Protein AF-0000000080409974 (afdb_homodimer)

Solvent-accessible surface area (backbone atoms only — not comparable to full-atom values): 12154 Å² total; per-residue (Å²): 126,76,60,57,88,32,50,71,48,74,50,75,46,78,27,48,33,36,41,37,29,36,50,58,98,86,46,76,49,39,36,37,38,38,55,46,79,86,55,79,74,23,32,42,34,31,26,65,83,66,20,20,25,45,77,39,49,74,72,61,48,75,48,26,69,58,41,17,82,44,32,64,47,56,68,90,44,17,60,61,49,32,58,53,46,48,64,63,57,59,54,69,69,58,69,71,66,76,57,88,79,80,82,78,76,79,122,131,74,62,53,88,31,52,72,49,76,50,73,46,78,27,49,34,37,40,36,30,35,51,57,97,87,44,76,49,39,36,37,38,39,54,46,79,84,54,79,75,25,31,42,37,31,26,65,83,66,19,20,27,43,77,39,48,74,72,60,48,77,48,27,69,58,43,18,81,43,33,64,47,57,67,89,46,16,60,63,49,31,57,53,46,49,64,63,57,60,52,69,68,58,68,70,64,75,58,88,79,81,84,77,72,82,120

Foldseek 3Di:
DPCVVVDDDDDDDDWDKDWDWDDDPVDIWIKIWTLDPPPPLWIWIATPVVRAIDGDALVVLVPQQVCCVRHVDDSVCSPVVSVVVNVVSVVSVPVVPPDPDDPPPPD/DPCVVVDDDDDDDDWDKDWDWDDDPVDIWIKIWTLDPPPPLWIWIATPVVRAIDGDALVVLVPQQVCCVRHVDDSVCSPVVSVVVNVVSVVSVPVVPPPVDDPPPPD

pLDDT: mean 86.68, std 20.63, range [25.47, 98.94]

Radius of gyration: 19.69 Å; Cα contacts (8 Å, |Δi|>4): 344; chains: 2; bounding box: 63×51×44 Å

Sequence (214 aa):
MAFDEELLYTVSETSRVRFTGIETETSRYDFGFVYTHQFMGKVLVVCMQTGQSALLDIHALEEPRQLYPMLGIALRDTDHVAEFLRLCLDESGQEQEQSPNSTLEKMMAFDEELLYTVSETSRVRFTGIETETSRYDFGFVYTHQFMGKVLVVCMQTGQSALLDIHALEEPRQLYPMLGIALRDTDHVAEFLRLCLDESGQEQEQSPNSTLEKM

Organism: NCBI:txid1345023

InterPro domains:
  IPR021415 SAV0927-like [PF11256] (8-86)

Secondary structure (DSSP, 8-state):
-TTGGGEEEEEEEEEEEEEEEEE-SS-EEEEEEEE-STTTT-EEEEETTT-BEEEE-GGGGGSGGGHHHHH---GGGHHHHHHHHHHHHHGGGGGG-----------/--SGGGEEEEEEEEEEEEEEEEE-SS-EEEEEEEE-STTTT-EEEEETTT-BEEEE-GGGGGSGGGHHHHH---GGGHHHHHHHHHHHHHGGGGGGS----------

Structure (mmCIF, N/CA/C/O backbone):
data_AF-0000000080409974-model_v1
#
loop_
_entity.id
_entity.type
_entity.pdbx_description
1 polymer 'DUF3055 domain-containing protein'
#
loop_
_atom_site.group_PDB
_atom_site.id
_atom_site.type_symbol
_atom_site.label_atom_id
_atom_site.label_alt_id
_atom_site.label_comp_id
_atom_site.label_asym_id
_atom_site.label_entity_id
_atom_site.label_seq_id
_atom_site.pdbx_PDB_ins_code
_atom_site.Cartn_x
_atom_site.Cartn_y
_atom_site.Cartn_z
_atom_site.occupancy
_atom_site.B_iso_or_equiv
_atom_site.auth_seq_id
_atom_site.auth_comp_id
_atom_site.auth_asym_id
_atom_site.auth_atom_id
_atom_site.pdbx_PDB_model_num
ATOM 1 N N . MET A 1 1 ? -6.023 25.781 9.094 1 43.94 1 MET A N 1
ATOM 2 C CA . MET A 1 1 ? -6.973 25.125 8.203 1 43.94 1 MET A CA 1
ATOM 3 C C . MET A 1 1 ? -6.281 24.625 6.941 1 43.94 1 MET A C 1
ATOM 5 O O . MET A 1 1 ? -6.25 25.312 5.922 1 43.94 1 MET A O 1
ATOM 9 N N . ALA A 1 2 ? -5.039 24.359 7.395 1 54.75 2 ALA A N 1
ATOM 10 C CA . ALA A 1 2 ? -3.668 24.688 7.008 1 54.75 2 ALA A CA 1
ATOM 11 C C . ALA A 1 2 ? -3.254 23.906 5.758 1 54.75 2 ALA A C 1
ATOM 13 O O . ALA A 1 2 ? -2.477 24.406 4.941 1 54.75 2 ALA A O 1
ATOM 14 N N . PHE A 1 3 ? -3.814 22.766 5.68 1 66 3 PHE A N 1
ATOM 15 C CA . PHE A 1 3 ? -3.277 22.031 4.535 1 66 3 PHE A CA 1
ATOM 16 C C . PHE A 1 3 ? -4.195 22.172 3.324 1 66 3 PHE A C 1
ATOM 18 O O . PHE A 1 3 ? -3.932 21.594 2.27 1 66 3 PHE A O 1
ATOM 25 N N . ASP A 1 4 ? -5.18 23.109 3.355 1 65.69 4 ASP A N 1
ATOM 26 C CA . ASP A 1 4 ? -6.195 23.156 2.311 1 65.69 4 ASP A CA 1
ATOM 27 C C . ASP A 1 4 ? -5.59 23.578 0.975 1 65.69 4 ASP A C 1
ATOM 29 O O . ASP A 1 4 ? -5.914 23.016 -0.068 1 65.69 4 ASP A O 1
ATOM 33 N N . GLU A 1 5 ? -4.637 24.453 1.112 1 74.94 5 GLU A N 1
ATOM 34 C CA . GLU A 1 5 ? -4.164 25.016 -0.15 1 74.94 5 GLU A CA 1
ATOM 35 C C . GLU A 1 5 ? -3.289 24.016 -0.903 1 74.94 5 GLU A C 1
ATOM 37 O O . GLU A 1 5 ? -3.115 24.141 -2.119 1 74.94 5 GLU A O 1
ATOM 42 N N . GLU A 1 6 ? -3.037 22.953 -0.236 1 88.06 6 GLU A N 1
ATOM 43 C CA . GLU A 1 6 ? -2.092 22.031 -0.866 1 88.06 6 GLU A CA 1
ATOM 44 C C . GLU A 1 6 ? -2.752 20.688 -1.186 1 88.06 6 GLU A C 1
ATOM 46 O O . GLU A 1 6 ? -2.129 19.812 -1.792 1 88.06 6 GLU A O 1
ATOM 51 N N . LEU A 1 7 ? -4.016 20.703 -0.889 1 93.38 7 LEU A N 1
ATOM 52 C CA . LEU A 1 7 ? -4.785 19.5 -1.199 1 93.38 7 LEU A CA 1
ATOM 53 C C . LEU A 1 7 ? -5.328 19.562 -2.625 1 93.38 7 LEU A C 1
ATOM 55 O O . LEU A 1 7 ? -6.02 20.516 -2.994 1 93.38 7 LEU A O 1
ATOM 59 N N . LEU A 1 8 ? -4.98 18.594 -3.398 1 96.12 8 LEU A N 1
ATOM 60 C CA . LEU A 1 8 ? -5.453 18.547 -4.777 1 96.12 8 LEU A CA 1
ATOM 61 C C . LEU A 1 8 ? -6.809 17.844 -4.859 1 96.12 8 LEU A C 1
ATOM 63 O O . LEU A 1 8 ? -7.719 18.328 -5.535 1 96.12 8 LEU A O 1
ATOM 67 N N . TYR A 1 9 ? -6.934 16.766 -4.281 1 96.56 9 TYR A N 1
ATOM 68 C CA . TYR A 1 9 ? -8.172 16 -4.215 1 96.56 9 TYR A CA 1
ATOM 69 C C . TYR A 1 9 ? -8.164 15.055 -3.014 1 96.56 9 TYR A C 1
ATOM 71 O O . TYR A 1 9 ? -7.105 14.766 -2.449 1 96.56 9 TYR A O 1
ATOM 79 N N . THR A 1 10 ? -9.328 14.68 -2.615 1 96.31 10 THR A N 1
ATOM 80 C CA . THR A 1 10 ? -9.508 13.602 -1.641 1 96.31 10 THR A CA 1
ATOM 81 C C . THR A 1 10 ? -10.75 12.789 -1.955 1 96.31 10 THR A C 1
ATOM 83 O O . THR A 1 10 ? -11.812 13.344 -2.238 1 96.31 10 THR A O 1
ATOM 86 N N . VAL A 1 11 ? -10.617 11.5 -2.049 1 96.69 11 VAL A N 1
ATOM 87 C CA . VAL A 1 11 ? -11.734 10.578 -2.223 1 96.69 11 VAL A CA 1
ATOM 88 C C . VAL A 1 11 ? -11.719 9.531 -1.113 1 96.69 11 VAL A C 1
ATOM 90 O O . VAL A 1 11 ? -10.672 8.945 -0.814 1 96.69 11 VAL A O 1
ATOM 93 N N . SER A 1 12 ? -12.773 9.375 -0.441 1 96.25 12 SER A N 1
ATOM 94 C CA . SER A 1 12 ? -12.938 8.375 0.609 1 96.25 12 SER A CA 1
ATOM 95 C C . SER A 1 12 ? -14.047 7.391 0.263 1 96.25 12 SER A C 1
ATOM 97 O O . SER A 1 12 ? -15.094 7.781 -0.268 1 96.25 12 SER A O 1
ATOM 99 N N . GLU A 1 13 ? -13.828 6.195 0.561 1 96.69 13 GLU A N 1
ATOM 100 C CA . GLU A 1 13 ? -14.805 5.137 0.314 1 96.69 13 GLU A CA 1
ATOM 101 C C . GLU A 1 13 ? -14.648 3.998 1.318 1 96.69 13 GLU A C 1
ATOM 103 O O . GLU A 1 13 ? -13.664 3.947 2.059 1 96.69 13 GLU A O 1
ATOM 108 N N . THR A 1 14 ? -15.719 3.227 1.427 1 96.56 14 THR A N 1
ATOM 109 C CA . THR A 1 14 ? -15.609 1.931 2.088 1 96.56 14 THR A CA 1
ATOM 110 C C . THR A 1 14 ? -15.359 0.823 1.068 1 96.56 14 THR A C 1
ATOM 112 O O . THR A 1 14 ? -16.078 0.721 0.067 1 96.56 14 THR A O 1
ATOM 115 N N . SER A 1 15 ? -14.281 0.149 1.233 1 96.06 15 SER A N 1
ATOM 116 C CA . SER A 1 15 ? -13.883 -0.865 0.264 1 96.06 15 SER A CA 1
ATOM 117 C C . SER A 1 15 ? -13.555 -2.186 0.951 1 96.06 15 SER A C 1
ATOM 119 O O . SER A 1 15 ? -13.234 -2.211 2.143 1 96.06 15 SER A O 1
ATOM 121 N N . ARG A 1 16 ? -13.734 -3.221 0.19 1 96.19 16 ARG A N 1
ATOM 122 C CA . ARG A 1 16 ? -13.227 -4.504 0.667 1 96.19 16 ARG A CA 1
ATOM 123 C C . ARG A 1 16 ? -11.703 -4.512 0.719 1 96.19 16 ARG A C 1
ATOM 125 O O . ARG A 1 16 ? -11.047 -4.078 -0.226 1 96.19 16 ARG A O 1
ATOM 132 N N . VAL A 1 17 ? -11.164 -4.941 1.815 1 97.88 17 VAL A N 1
ATOM 133 C CA . VAL A 1 17 ? -9.727 -5.121 2.021 1 97.88 17 VAL A CA 1
ATOM 134 C C . VAL A 1 17 ? -9.453 -6.543 2.512 1 97.88 17 VAL A C 1
ATOM 136 O O . VAL A 1 17 ? -10.219 -7.094 3.305 1 97.88 17 VAL A O 1
ATOM 139 N N . ARG A 1 18 ? -8.414 -7.098 1.975 1 97.56 18 ARG A N 1
ATOM 140 C CA . ARG A 1 18 ? -8.023 -8.453 2.359 1 97.56 18 ARG A CA 1
ATOM 141 C C . ARG A 1 18 ? -6.535 -8.516 2.707 1 97.56 18 ARG A C 1
ATOM 143 O O . ARG A 1 18 ? -5.707 -7.922 2.014 1 97.56 18 ARG A O 1
ATOM 150 N N . PHE A 1 19 ? -6.188 -9.156 3.818 1 98.44 19 PHE A N 1
ATOM 151 C CA . PHE A 1 19 ? -4.812 -9.492 4.172 1 98.44 19 PHE A CA 1
ATOM 152 C C . PHE A 1 19 ? -4.609 -11 4.203 1 98.44 19 PHE A C 1
ATOM 154 O O . PHE A 1 19 ? -5.414 -11.727 4.781 1 98.44 19 PHE A O 1
ATOM 161 N N . THR A 1 20 ? -3.59 -11.445 3.498 1 97.75 20 THR A N 1
ATOM 162 C CA . THR A 1 20 ? -3.34 -12.875 3.363 1 97.75 20 THR A CA 1
ATOM 163 C C . THR A 1 20 ? -1.854 -13.188 3.525 1 97.75 20 THR A C 1
ATOM 165 O O . THR A 1 20 ? -1.006 -12.477 2.98 1 97.75 20 THR A O 1
ATOM 168 N N . GLY A 1 21 ? -1.604 -14.164 4.277 1 97.81 21 GLY A N 1
ATOM 169 C CA . GLY A 1 21 ? -0.26 -14.703 4.398 1 97.81 21 GLY A CA 1
ATOM 170 C C . GLY A 1 21 ? -0.075 -16.016 3.656 1 97.81 21 GLY A C 1
ATOM 171 O O . GLY A 1 21 ? -0.917 -16.906 3.75 1 97.81 21 GLY A O 1
ATOM 172 N N . ILE A 1 22 ? 1.042 -16.094 2.922 1 97.62 22 ILE A N 1
ATOM 173 C CA . ILE A 1 22 ? 1.347 -17.344 2.227 1 97.62 22 ILE A CA 1
ATOM 174 C C . ILE A 1 22 ? 2.779 -17.766 2.539 1 97.62 22 ILE A C 1
ATOM 176 O O . ILE A 1 22 ? 3.615 -16.938 2.904 1 97.62 22 ILE A O 1
ATOM 180 N N . GLU A 1 23 ? 2.92 -19.078 2.367 1 96 23 GLU A N 1
ATOM 181 C CA . GLU A 1 23 ? 4.262 -19.625 2.512 1 96 23 GLU A CA 1
ATOM 182 C C . GLU A 1 23 ? 4.75 -20.234 1.202 1 96 23 GLU A C 1
ATOM 184 O O . GLU A 1 23 ? 3.984 -20.891 0.494 1 96 23 GLU A O 1
ATOM 189 N N . THR A 1 24 ? 5.949 -19.922 0.858 1 92.12 24 THR A N 1
ATOM 190 C CA . THR A 1 24 ? 6.645 -20.625 -0.213 1 92.12 24 THR A CA 1
ATOM 191 C C . THR A 1 24 ? 7.688 -21.578 0.358 1 92.12 24 THR A C 1
ATOM 193 O O . THR A 1 24 ? 7.777 -21.75 1.574 1 92.12 24 THR A O 1
ATOM 196 N N . GLU A 1 25 ? 8.398 -22.188 -0.5 1 90.44 25 GLU A N 1
ATOM 197 C CA . GLU A 1 25 ? 9.43 -23.109 -0.029 1 90.44 25 GLU A CA 1
ATOM 198 C C . GLU A 1 25 ? 10.469 -22.391 0.823 1 90.44 25 GLU A C 1
ATOM 200 O O . GLU A 1 25 ? 10.977 -22.938 1.796 1 90.44 25 GLU A O 1
ATOM 205 N N . THR A 1 26 ? 10.648 -21.125 0.542 1 90.5 26 THR A N 1
ATOM 206 C CA . THR A 1 26 ? 11.797 -20.484 1.161 1 90.5 26 THR A CA 1
ATOM 207 C C . THR A 1 26 ? 11.375 -19.219 1.899 1 90.5 26 THR A C 1
ATOM 209 O O . THR A 1 26 ? 12.18 -18.609 2.604 1 90.5 26 THR A O 1
ATOM 212 N N . SER A 1 27 ? 10.086 -18.828 1.691 1 94.62 27 SER A N 1
ATOM 213 C CA . SER A 1 27 ? 9.742 -17.516 2.215 1 94.62 27 SER A CA 1
ATOM 214 C C . SER A 1 27 ? 8.289 -17.453 2.658 1 94.62 27 SER A C 1
ATOM 216 O O . SER A 1 27 ? 7.484 -18.312 2.277 1 94.62 27 SER A O 1
ATOM 218 N N . ARG A 1 28 ? 8.109 -16.562 3.555 1 96.81 28 ARG A N 1
ATOM 219 C CA . ARG A 1 28 ? 6.758 -16.141 3.904 1 96.81 28 ARG A CA 1
ATOM 220 C C . ARG A 1 28 ? 6.461 -14.758 3.336 1 96.81 28 ARG A C 1
ATOM 222 O O . ARG A 1 28 ? 7.301 -13.859 3.406 1 96.81 28 ARG A O 1
ATOM 229 N N . TYR A 1 29 ? 5.277 -14.609 2.729 1 97.88 29 TYR A N 1
ATOM 230 C CA . TYR A 1 29 ? 4.832 -13.297 2.256 1 97.88 29 TYR A CA 1
ATOM 231 C C . TYR A 1 29 ? 3.473 -12.945 2.848 1 97.88 29 TYR A C 1
ATOM 233 O O . TYR A 1 29 ? 2.582 -13.789 2.934 1 97.88 29 TYR A O 1
ATOM 241 N N . ASP A 1 30 ? 3.354 -11.75 3.334 1 98.5 30 ASP A N 1
ATOM 242 C CA . ASP A 1 30 ? 2.076 -11.156 3.715 1 98.5 30 ASP A CA 1
ATOM 243 C C . ASP A 1 30 ? 1.644 -10.094 2.707 1 98.5 30 ASP A C 1
ATOM 245 O O . ASP A 1 30 ? 2.391 -9.148 2.43 1 98.5 30 ASP A O 1
ATOM 249 N N . PHE A 1 31 ? 0.439 -10.273 2.176 1 98.69 31 PHE A N 1
ATOM 250 C CA . PHE A 1 31 ? -0.054 -9.336 1.173 1 98.69 31 PHE A CA 1
ATOM 251 C C . PHE A 1 31 ? -1.313 -8.633 1.661 1 98.69 31 PHE A C 1
ATOM 253 O O . PHE A 1 31 ? -2.137 -9.227 2.357 1 98.69 31 PHE A O 1
ATOM 260 N N . GLY A 1 32 ? -1.412 -7.391 1.338 1 98.75 32 GLY A N 1
ATOM 261 C CA . GLY A 1 32 ? -2.66 -6.648 1.414 1 98.75 32 GLY A CA 1
ATOM 262 C C . GLY A 1 32 ? -3.287 -6.395 0.057 1 98.75 32 GLY A C 1
ATOM 263 O O . GLY A 1 32 ? -2.584 -6.113 -0.915 1 98.75 32 GLY A O 1
ATOM 264 N N . PHE A 1 33 ? -4.602 -6.5 -0.009 1 98.56 33 PHE A N 1
ATOM 265 C CA . PHE A 1 33 ? -5.391 -6.223 -1.204 1 98.56 33 PHE A CA 1
ATOM 266 C C . PHE A 1 33 ? -6.449 -5.168 -0.92 1 98.56 33 PHE A C 1
ATOM 268 O O . PHE A 1 33 ? -7.242 -5.309 0.016 1 98.56 33 PHE A O 1
ATOM 275 N N . VAL A 1 34 ? -6.457 -4.148 -1.657 1 98.38 34 VAL A N 1
ATOM 276 C CA . VAL A 1 34 ? -7.484 -3.115 -1.588 1 98.38 34 VAL A CA 1
ATOM 277 C C . VAL A 1 34 ? -8.305 -3.117 -2.875 1 98.38 34 VAL A C 1
ATOM 279 O O . VAL A 1 34 ? -7.797 -2.779 -3.945 1 98.38 34 VAL A O 1
ATOM 282 N N . TYR A 1 35 ? -9.57 -3.492 -2.736 1 97.38 35 TYR A N 1
ATOM 283 C CA . TYR A 1 35 ? -10.461 -3.592 -3.887 1 97.38 35 TYR A CA 1
ATOM 284 C C . TYR A 1 35 ? -11.266 -2.309 -4.066 1 97.38 35 TYR A C 1
ATOM 286 O O . TYR A 1 35 ? -12.438 -2.24 -3.684 1 97.38 35 TYR A O 1
ATOM 294 N N . THR A 1 36 ? -10.656 -1.33 -4.59 1 94.38 36 THR A N 1
ATOM 295 C CA . THR A 1 36 ? -11.25 -0.015 -4.785 1 94.38 36 THR A CA 1
ATOM 296 C C . THR A 1 36 ? -11.688 0.167 -6.238 1 94.38 36 THR A C 1
ATOM 298 O O . THR A 1 36 ? -11.188 -0.518 -7.133 1 94.38 36 THR A O 1
ATOM 301 N N . HIS A 1 37 ? -12.594 1.141 -6.426 1 88.94 37 HIS A N 1
ATOM 302 C CA . HIS A 1 37 ? -13.07 1.457 -7.766 1 88.94 37 HIS A CA 1
ATOM 303 C C . HIS A 1 37 ? -12.297 2.627 -8.367 1 88.94 37 HIS A C 1
ATOM 305 O O . HIS A 1 37 ? -12.555 3.027 -9.508 1 88.94 37 HIS A O 1
ATOM 311 N N . GLN A 1 38 ? -11.344 3.061 -7.688 1 95.19 38 GLN A N 1
ATOM 312 C CA . GLN A 1 38 ? -10.625 4.262 -8.094 1 95.19 38 GLN A CA 1
ATOM 313 C C . GLN A 1 38 ? -9.633 3.959 -9.211 1 95.19 38 GLN A C 1
ATOM 315 O O . GLN A 1 38 ? -9.164 4.871 -9.898 1 95.19 38 GLN A O 1
ATOM 320 N N . PHE A 1 39 ? -9.32 2.746 -9.391 1 96.12 39 PHE A N 1
ATOM 321 C CA . PHE A 1 39 ? -8.195 2.449 -10.281 1 96.12 39 PHE A CA 1
ATOM 322 C C . PHE A 1 39 ? -8.648 1.565 -11.438 1 96.12 39 PHE A C 1
ATOM 324 O O . PHE A 1 39 ? -7.891 0.712 -11.906 1 96.12 39 PHE A O 1
ATOM 331 N N . MET A 1 40 ? -9.875 1.727 -11.797 1 93.5 40 MET A N 1
ATOM 332 C CA . MET A 1 40 ? -10.422 1.217 -13.055 1 93.5 40 MET A CA 1
ATOM 333 C C . MET A 1 40 ? -10.211 -0.29 -13.164 1 93.5 40 MET A C 1
ATOM 335 O O . MET A 1 40 ? -9.688 -0.777 -14.172 1 93.5 40 MET A O 1
ATOM 339 N N . GLY A 1 41 ? -10.523 -1.013 -12.141 1 92.88 41 GLY A N 1
ATOM 340 C CA . GLY A 1 41 ? -10.531 -2.467 -12.188 1 92.88 41 GLY A CA 1
ATOM 341 C C . GLY A 1 41 ? -9.258 -3.088 -11.656 1 92.88 41 GLY A C 1
ATOM 342 O O . GLY A 1 41 ? -9.156 -4.309 -11.531 1 92.88 41 GLY A O 1
ATOM 343 N N . LYS A 1 42 ? -8.25 -2.26 -11.414 1 97.44 42 LYS A N 1
ATOM 344 C CA . LYS A 1 42 ? -7.027 -2.787 -10.812 1 97.44 42 LYS A CA 1
ATOM 345 C C . LYS A 1 42 ? -7.168 -2.893 -9.297 1 97.44 42 LYS A C 1
ATOM 347 O O . LYS A 1 42 ? -7.934 -2.145 -8.688 1 97.44 42 LYS A O 1
ATOM 352 N N . VAL A 1 43 ? -6.504 -3.814 -8.781 1 98.12 43 VAL A N 1
ATOM 353 C CA . VAL A 1 43 ? -6.441 -4.008 -7.336 1 98.12 43 VAL A CA 1
ATOM 354 C C . VAL A 1 43 ? -5.121 -3.459 -6.797 1 98.12 43 VAL A C 1
ATOM 356 O O . VAL A 1 43 ? -4.059 -3.691 -7.383 1 98.12 43 VAL A O 1
ATOM 359 N N . LEU A 1 44 ? -5.176 -2.645 -5.723 1 98.75 44 LEU A N 1
ATOM 360 C CA . LEU A 1 44 ? -3.953 -2.248 -5.031 1 98.75 44 LEU A CA 1
ATOM 361 C C . LEU A 1 44 ? -3.418 -3.393 -4.176 1 98.75 44 LEU A C 1
ATOM 363 O O . LEU A 1 44 ? -4.062 -3.805 -3.209 1 98.75 44 LEU A O 1
ATOM 367 N N . VAL A 1 45 ? -2.277 -3.891 -4.562 1 98.88 45 VAL A N 1
ATOM 368 C CA . VAL A 1 45 ? -1.638 -5 -3.863 1 98.88 45 VAL A CA 1
ATOM 369 C C . VAL A 1 45 ? -0.389 -4.504 -3.139 1 98.88 45 VAL A C 1
ATOM 371 O O . VAL A 1 45 ? 0.448 -3.816 -3.73 1 98.88 45 VAL A O 1
ATOM 374 N N . VAL A 1 46 ? -0.302 -4.852 -1.901 1 98.94 46 VAL A N 1
ATOM 375 C CA . VAL A 1 46 ? 0.829 -4.457 -1.067 1 98.94 46 VAL A CA 1
ATOM 376 C C . VAL A 1 46 ? 1.537 -5.699 -0.535 1 98.94 46 VAL A C 1
ATOM 378 O O . VAL A 1 46 ? 0.892 -6.621 -0.025 1 98.94 46 VAL A O 1
ATOM 381 N N . CYS A 1 47 ? 2.84 -5.77 -0.743 1 98.88 47 CYS A N 1
ATOM 382 C CA . CYS A 1 47 ? 3.643 -6.73 0.005 1 98.88 47 CYS A CA 1
ATOM 383 C C . CYS A 1 47 ? 4.074 -6.152 1.348 1 98.88 47 CYS A C 1
ATOM 385 O O . CYS A 1 47 ? 4.898 -5.238 1.398 1 98.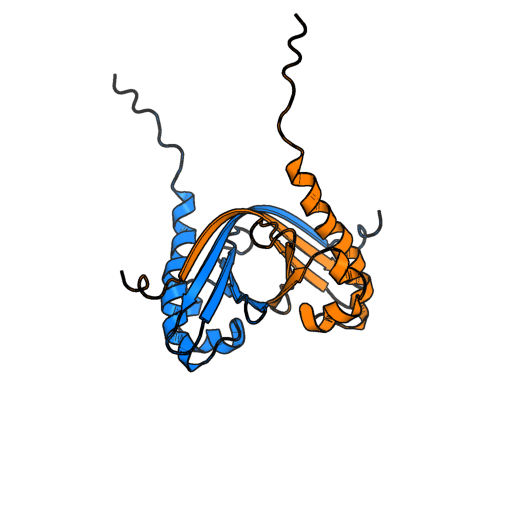88 47 CYS A O 1
ATOM 387 N N . ME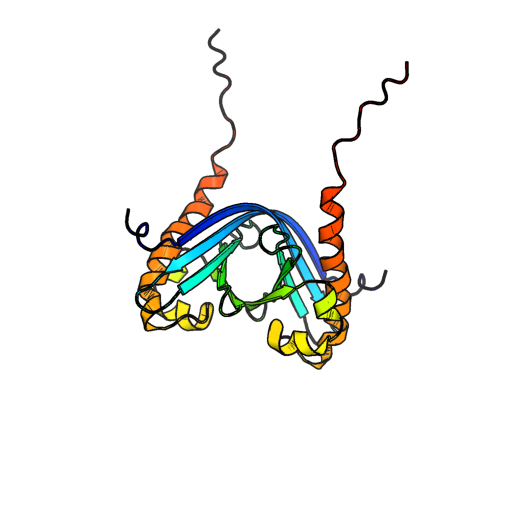T A 1 48 ? 3.65 -6.734 2.42 1 98.62 48 MET A N 1
ATOM 388 C CA . MET A 1 48 ? 3.818 -6.156 3.75 1 98.62 48 MET A CA 1
ATOM 389 C C . MET A 1 48 ? 5.262 -6.285 4.223 1 98.62 48 MET A C 1
ATOM 391 O O . MET A 1 48 ? 5.73 -5.48 5.027 1 98.62 48 MET A O 1
ATOM 395 N N . GLN A 1 49 ? 5.941 -7.273 3.758 1 97.25 49 GLN A N 1
ATOM 396 C CA . GLN A 1 49 ? 7.328 -7.484 4.156 1 97.25 49 GLN A CA 1
ATOM 397 C C . GLN A 1 49 ? 8.234 -6.406 3.572 1 97.25 49 GLN A C 1
ATOM 399 O O . GLN A 1 49 ? 9.172 -5.953 4.23 1 97.25 49 GLN A O 1
ATOM 404 N N . THR A 1 50 ? 7.977 -6.047 2.389 1 97.75 50 THR A N 1
ATOM 405 C CA . THR A 1 50 ? 8.883 -5.141 1.695 1 97.75 50 THR A CA 1
ATOM 406 C C . THR A 1 50 ? 8.344 -3.713 1.714 1 97.75 50 THR A C 1
ATOM 408 O O . THR A 1 50 ? 9.086 -2.758 1.483 1 97.75 50 THR A O 1
ATOM 411 N N . GLY A 1 51 ? 7.047 -3.594 1.84 1 98.44 51 GLY A N 1
ATOM 412 C CA . GLY A 1 51 ? 6.387 -2.303 1.758 1 98.44 51 GLY A CA 1
ATOM 413 C C . GLY A 1 51 ? 6.121 -1.855 0.332 1 98.44 51 GLY A C 1
ATOM 414 O O . GLY A 1 51 ? 5.574 -0.774 0.105 1 98.44 51 GLY A O 1
ATOM 415 N N . GLN A 1 52 ? 6.496 -2.654 -0.625 1 98.81 52 GLN A N 1
ATOM 416 C CA . GLN A 1 52 ? 6.242 -2.295 -2.016 1 98.81 52 GLN A CA 1
ATOM 417 C C . GLN A 1 52 ? 4.801 -2.611 -2.41 1 98.81 52 GLN A C 1
ATOM 419 O O . GLN A 1 52 ? 4.223 -3.592 -1.938 1 98.81 52 GLN A O 1
ATOM 424 N N . SER A 1 53 ? 4.297 -1.784 -3.305 1 98.94 53 SER A N 1
ATOM 425 C CA . SER A 1 53 ? 2.922 -1.955 -3.764 1 98.94 53 SER A CA 1
ATOM 426 C C . SER A 1 53 ? 2.805 -1.705 -5.266 1 98.94 53 SER A C 1
ATOM 428 O O . SER A 1 53 ? 3.697 -1.109 -5.871 1 98.94 53 SER A O 1
ATOM 430 N N . ALA A 1 54 ? 1.735 -2.211 -5.852 1 98.75 54 ALA A N 1
ATOM 431 C CA . ALA A 1 54 ? 1.426 -2.01 -7.266 1 98.75 54 ALA A CA 1
ATOM 432 C C . ALA A 1 54 ? -0.075 -2.117 -7.516 1 98.75 54 ALA A C 1
ATOM 434 O O . ALA A 1 54 ? -0.786 -2.811 -6.785 1 98.75 54 ALA A O 1
ATOM 435 N N . LEU A 1 55 ? -0.548 -1.354 -8.461 1 98.5 55 LEU A N 1
ATOM 436 C CA . LEU A 1 55 ? -1.882 -1.572 -9.016 1 98.5 55 LEU A CA 1
ATOM 437 C C . LEU A 1 55 ? -1.864 -2.693 -10.047 1 98.5 55 LEU A C 1
ATOM 439 O O . LEU A 1 55 ? -1.213 -2.574 -11.094 1 98.5 55 LEU A O 1
ATOM 443 N N . LEU A 1 56 ? -2.561 -3.773 -9.734 1 98.25 56 LEU A N 1
ATOM 444 C CA . LEU A 1 56 ? -2.434 -4.957 -10.578 1 98.25 56 LEU A CA 1
ATOM 445 C C . LEU A 1 56 ? -3.797 -5.406 -11.094 1 98.25 56 LEU A C 1
ATOM 447 O O . LEU A 1 56 ? -4.801 -5.297 -10.383 1 98.25 56 LEU A O 1
ATOM 451 N N . ASP A 1 57 ? -3.863 -5.777 -12.289 1 96.81 57 ASP A N 1
ATOM 452 C CA . ASP A 1 57 ? -4.953 -6.594 -12.82 1 96.81 57 ASP A CA 1
ATOM 453 C C . ASP A 1 57 ? -4.441 -7.953 -13.289 1 96.81 57 ASP A C 1
ATOM 455 O O . ASP A 1 57 ? -3.26 -8.266 -13.125 1 96.81 57 ASP A O 1
ATOM 459 N N . ILE A 1 58 ? -5.312 -8.773 -13.805 1 96 58 ILE A N 1
ATOM 460 C CA . ILE A 1 58 ? -4.98 -10.156 -14.125 1 96 58 ILE A CA 1
ATOM 461 C C . ILE A 1 58 ? -3.908 -10.188 -15.219 1 96 58 ILE A C 1
ATOM 463 O O . ILE A 1 58 ? -3.107 -11.125 -15.281 1 96 58 ILE A O 1
ATOM 467 N N . HIS A 1 59 ? -3.838 -9.203 -16.062 1 96.5 59 HIS A N 1
ATOM 468 C CA . HIS A 1 59 ? -2.898 -9.18 -17.188 1 96.5 59 HIS A CA 1
ATOM 469 C C . HIS A 1 59 ? -1.462 -9.031 -16.688 1 96.5 59 HIS A C 1
ATOM 471 O O . HIS A 1 59 ? -0.527 -9.5 -17.344 1 96.5 59 HIS A O 1
ATOM 477 N N . ALA A 1 60 ? -1.299 -8.422 -15.555 1 96.5 60 ALA A N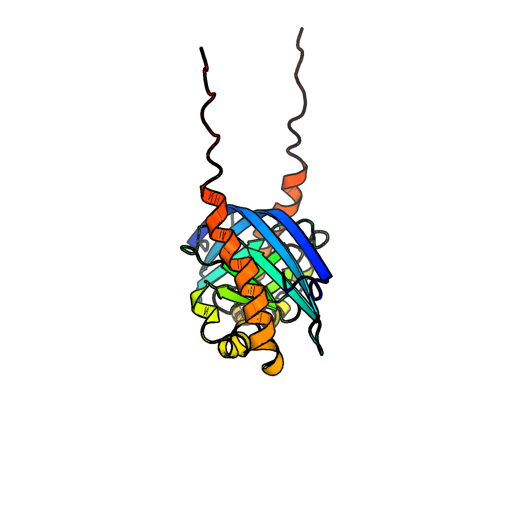 1
ATOM 478 C CA . ALA A 1 60 ? 0.029 -8.258 -14.969 1 96.5 60 ALA A CA 1
ATOM 479 C C . ALA A 1 60 ? 0.65 -9.609 -14.625 1 96.5 60 ALA A C 1
ATOM 481 O O . ALA A 1 60 ? 1.873 -9.727 -14.523 1 96.5 60 ALA A O 1
ATOM 482 N N . LEU A 1 61 ? -0.16 -10.625 -14.516 1 97.62 61 LEU A N 1
ATOM 483 C CA . LEU A 1 61 ? 0.304 -11.922 -14.031 1 97.62 61 LEU A CA 1
ATOM 484 C C . LEU A 1 61 ? 0.769 -12.797 -15.195 1 97.62 61 LEU A C 1
ATOM 486 O O . LEU A 1 61 ? 1.29 -13.891 -14.984 1 97.62 61 LEU A O 1
ATOM 490 N N . GLU A 1 62 ? 0.602 -12.273 -16.406 1 97.44 62 GLU A N 1
ATOM 491 C CA . GLU A 1 62 ? 1.053 -13.008 -17.594 1 97.44 62 GLU A CA 1
ATOM 492 C C . GLU A 1 62 ? 2.576 -13.055 -17.656 1 97.44 62 GLU A C 1
ATOM 494 O O . GLU A 1 62 ? 3.145 -13.922 -18.328 1 97.44 62 GLU A O 1
ATOM 499 N N . GLU A 1 63 ? 3.244 -12.109 -17.109 1 98 63 GLU A N 1
ATOM 500 C CA . GLU A 1 63 ? 4.695 -12.062 -16.953 1 98 63 GLU A CA 1
ATOM 501 C C . GLU A 1 63 ? 5.098 -12.055 -15.477 1 98 63 GLU A C 1
ATOM 503 O O . GLU A 1 63 ? 5.477 -11.016 -14.938 1 98 63 GLU A O 1
ATOM 508 N N . PRO A 1 64 ? 5.156 -13.211 -14.914 1 98.19 64 PRO A N 1
ATOM 509 C CA . PRO A 1 64 ? 5.32 -13.32 -13.461 1 98.19 64 PRO A CA 1
ATOM 510 C C . PRO A 1 64 ? 6.625 -12.703 -12.969 1 98.19 64 PRO A C 1
ATOM 512 O O . PRO A 1 64 ? 6.684 -12.18 -11.852 1 98.19 64 PRO A O 1
ATOM 515 N N . ARG A 1 65 ? 7.664 -12.664 -13.789 1 98.31 65 ARG A N 1
ATOM 516 C CA . ARG A 1 65 ? 8.969 -12.148 -13.383 1 98.31 65 ARG A CA 1
ATOM 517 C C . ARG A 1 65 ? 8.883 -10.672 -13.016 1 98.31 65 ARG A C 1
ATOM 519 O O . ARG A 1 65 ? 9.688 -10.18 -12.227 1 98.31 65 ARG A O 1
ATOM 526 N N . GLN A 1 66 ? 7.891 -9.984 -13.547 1 98.5 66 GLN A N 1
ATOM 527 C CA . GLN A 1 66 ? 7.738 -8.555 -13.297 1 98.5 66 GLN A CA 1
ATOM 528 C C . GLN A 1 66 ? 7.309 -8.289 -11.859 1 98.5 66 GLN A C 1
ATOM 530 O O . GLN A 1 66 ? 7.418 -7.164 -11.367 1 98.5 66 GLN A O 1
ATOM 535 N N . LEU A 1 67 ? 6.879 -9.344 -11.18 1 98.5 67 LEU A N 1
ATOM 536 C CA . LEU A 1 67 ? 6.449 -9.18 -9.797 1 98.5 67 LEU A CA 1
ATOM 537 C C . LEU A 1 67 ? 7.641 -8.93 -8.883 1 98.5 67 LEU A C 1
ATOM 539 O O . LEU A 1 67 ? 7.488 -8.344 -7.809 1 98.5 67 LEU A O 1
ATOM 543 N N . TYR A 1 68 ? 8.805 -9.367 -9.312 1 98.38 68 TYR A N 1
ATOM 544 C CA . TYR A 1 68 ? 10.016 -9.172 -8.523 1 98.38 68 TYR A CA 1
ATOM 545 C C . TYR A 1 68 ? 10.25 -7.691 -8.25 1 98.38 68 TYR A C 1
ATOM 547 O O . TYR A 1 68 ? 10.227 -7.258 -7.094 1 98.38 68 TYR A O 1
ATOM 555 N N . PRO A 1 69 ? 10.375 -6.859 -9.219 1 98.19 69 PRO A N 1
ATOM 556 C CA . PRO A 1 69 ? 10.57 -5.434 -8.945 1 98.19 69 PRO A CA 1
ATOM 557 C C . PRO A 1 69 ? 9.297 -4.742 -8.469 1 98.19 69 PRO A C 1
ATOM 559 O O . PRO A 1 69 ? 9.367 -3.723 -7.773 1 98.19 69 PRO A O 1
ATOM 562 N N . MET A 1 70 ? 8.094 -5.23 -8.766 1 98.44 70 MET A N 1
ATOM 563 C CA . MET A 1 70 ? 6.84 -4.57 -8.438 1 98.44 70 MET A CA 1
ATOM 564 C C . MET A 1 70 ? 6.539 -4.688 -6.945 1 98.44 70 MET A C 1
ATOM 566 O O . MET A 1 70 ? 6.055 -3.738 -6.328 1 98.44 70 MET A O 1
ATOM 570 N N . LEU A 1 71 ? 6.844 -5.914 -6.43 1 98.81 71 LEU A N 1
ATOM 571 C CA . LEU A 1 71 ? 6.434 -6.199 -5.062 1 98.81 71 LEU A CA 1
ATOM 572 C C . LEU A 1 71 ? 7.645 -6.508 -4.184 1 98.81 71 LEU A C 1
ATOM 574 O O . LEU A 1 71 ? 7.504 -6.742 -2.982 1 98.81 71 LEU A O 1
ATOM 578 N N . GLY A 1 72 ? 8.828 -6.535 -4.723 1 98.12 72 GLY A N 1
ATOM 579 C CA . GLY A 1 72 ? 10.062 -6.773 -3.988 1 98.12 72 GLY A CA 1
ATOM 580 C C . GLY A 1 72 ? 10.211 -8.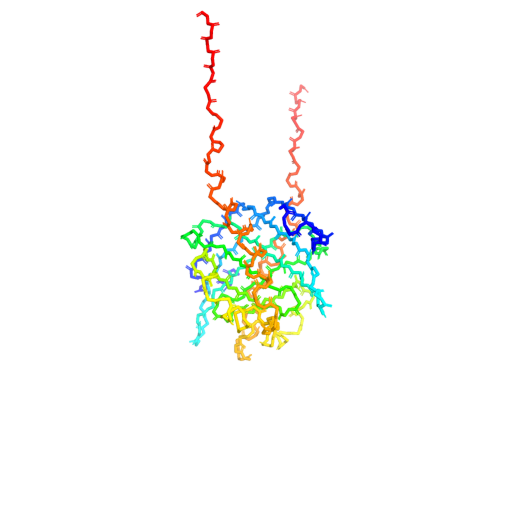211 -3.531 1 98.12 72 GLY A C 1
ATOM 581 O O . GLY A 1 72 ? 10.875 -8.484 -2.525 1 98.12 72 GLY A O 1
ATOM 582 N N . ILE A 1 73 ? 9.594 -9.125 -4.23 1 98 73 ILE A N 1
ATOM 583 C CA . ILE A 1 73 ? 9.68 -10.531 -3.836 1 98 73 ILE A CA 1
ATOM 584 C C . ILE A 1 73 ? 10.852 -11.195 -4.555 1 98 73 ILE A C 1
ATOM 586 O O . ILE A 1 73 ? 11.438 -10.617 -5.473 1 98 73 ILE A O 1
ATOM 590 N N . ALA A 1 74 ? 11.172 -12.352 -4.105 1 97.56 74 ALA A N 1
ATOM 591 C CA . ALA A 1 74 ? 12.281 -13.062 -4.734 1 97.56 74 ALA A CA 1
ATOM 592 C C . ALA A 1 74 ? 11.906 -13.539 -6.133 1 97.56 74 ALA A C 1
ATOM 594 O O . ALA A 1 74 ? 10.781 -13.992 -6.363 1 97.56 74 ALA A O 1
ATOM 595 N N . LEU A 1 75 ? 12.883 -13.453 -6.996 1 97.69 75 LEU A N 1
ATOM 596 C CA . LEU A 1 75 ? 12.672 -13.883 -8.375 1 97.69 75 LEU A CA 1
ATOM 597 C C . LEU A 1 75 ? 12.195 -15.328 -8.43 1 97.69 75 LEU A C 1
ATOM 599 O O . LEU A 1 75 ? 11.281 -15.656 -9.188 1 97.69 75 LEU A O 1
ATOM 603 N N . ARG A 1 76 ? 12.703 -16.172 -7.625 1 97.38 76 ARG A N 1
ATOM 604 C CA . ARG A 1 76 ? 12.391 -17.594 -7.621 1 97.38 76 ARG A CA 1
ATOM 605 C C . ARG A 1 76 ? 10.938 -17.844 -7.215 1 97.38 76 ARG A C 1
ATOM 607 O O . ARG A 1 76 ? 10.375 -18.891 -7.508 1 97.38 76 ARG A O 1
ATOM 614 N N . ASP A 1 77 ? 10.328 -16.891 -6.586 1 97.12 77 ASP A N 1
ATOM 615 C CA . ASP A 1 77 ? 8.992 -17.094 -6.031 1 97.12 77 ASP A CA 1
ATOM 616 C C . ASP A 1 77 ? 7.926 -16.469 -6.934 1 97.12 77 ASP A C 1
ATOM 618 O O . ASP A 1 77 ? 6.73 -16.625 -6.676 1 97.12 77 ASP A O 1
ATOM 622 N N . THR A 1 78 ? 8.32 -15.812 -8.031 1 97.81 78 THR A N 1
ATOM 623 C CA . THR A 1 78 ? 7.402 -14.977 -8.797 1 97.81 78 THR A CA 1
ATOM 624 C C . THR A 1 78 ? 6.309 -15.828 -9.438 1 97.81 78 THR A C 1
ATOM 626 O O . THR A 1 78 ? 5.145 -15.422 -9.484 1 97.81 78 THR A O 1
ATOM 629 N N . ASP A 1 79 ? 6.641 -17 -9.922 1 96.62 79 ASP A N 1
ATOM 630 C CA . ASP A 1 79 ? 5.625 -17.859 -10.516 1 96.62 79 ASP A CA 1
ATOM 631 C C . ASP A 1 79 ? 4.594 -18.297 -9.477 1 96.62 79 ASP A C 1
ATOM 633 O O . ASP A 1 79 ? 3.389 -18.234 -9.727 1 96.62 79 ASP A O 1
ATOM 637 N N . HIS A 1 80 ? 5.117 -18.719 -8.359 1 95.25 80 HIS A N 1
ATOM 638 C CA . HIS A 1 80 ? 4.25 -19.172 -7.277 1 95.25 80 HIS A CA 1
ATOM 639 C C . HIS A 1 80 ? 3.344 -18.031 -6.797 1 95.25 80 HIS A C 1
ATOM 641 O O . HIS A 1 80 ? 2.137 -18.234 -6.633 1 95.25 80 HIS A O 1
ATOM 647 N N . VAL A 1 81 ? 3.848 -16.922 -6.633 1 96.62 81 VAL A N 1
ATOM 648 C CA . VAL A 1 81 ? 3.094 -15.773 -6.145 1 96.62 81 VAL A CA 1
ATOM 649 C C . VAL A 1 81 ? 2.076 -15.344 -7.199 1 96.62 81 VAL A C 1
ATOM 651 O O . VAL A 1 81 ? 0.955 -14.953 -6.863 1 96.62 81 VAL A O 1
ATOM 654 N N . ALA A 1 82 ? 2.438 -15.406 -8.492 1 97.12 82 ALA A N 1
ATOM 655 C CA . ALA A 1 82 ? 1.501 -15.062 -9.555 1 97.12 82 ALA A CA 1
ATOM 656 C C . ALA A 1 82 ? 0.264 -15.953 -9.516 1 97.12 82 ALA A C 1
ATOM 658 O O . ALA A 1 82 ? -0.858 -15.477 -9.711 1 97.12 82 ALA A O 1
ATOM 659 N N . GLU A 1 83 ? 0.469 -17.188 -9.25 1 94.56 83 GLU A N 1
ATOM 660 C CA . GLU A 1 83 ? -0.657 -18.109 -9.148 1 94.56 83 GLU A CA 1
ATOM 661 C C . GLU A 1 83 ? -1.578 -17.734 -7.992 1 94.56 83 GLU A C 1
ATOM 663 O O . GLU A 1 83 ? -2.801 -17.734 -8.141 1 94.56 83 GLU A O 1
ATOM 668 N N . PHE A 1 84 ? -0.963 -17.453 -6.93 1 96.38 84 PHE A N 1
ATOM 669 C CA . PHE A 1 84 ? -1.73 -17.016 -5.77 1 96.38 84 PHE A CA 1
ATOM 670 C C . PHE A 1 84 ? -2.49 -15.727 -6.066 1 96.38 84 PHE A C 1
ATOM 672 O O . PHE A 1 84 ? -3.676 -15.617 -5.75 1 96.38 84 PHE A O 1
ATOM 679 N N . LEU A 1 85 ? -1.819 -14.758 -6.676 1 97.12 85 LEU A N 1
ATOM 680 C CA . LEU A 1 85 ? -2.434 -13.469 -6.961 1 97.12 85 LEU A CA 1
ATOM 681 C C . LEU A 1 85 ? -3.6 -13.625 -7.93 1 97.12 85 LEU A C 1
ATOM 683 O O . LEU A 1 85 ? -4.582 -12.883 -7.852 1 97.12 85 LEU A O 1
ATOM 687 N N . ARG A 1 86 ? -3.525 -14.547 -8.805 1 96.06 86 ARG A N 1
ATOM 688 C CA . ARG A 1 86 ? -4.617 -14.789 -9.742 1 96.06 86 ARG A CA 1
ATOM 689 C C . ARG A 1 86 ? -5.922 -15.078 -9 1 96.06 86 ARG A C 1
ATOM 691 O O . ARG A 1 86 ? -6.977 -14.57 -9.375 1 96.06 86 ARG A O 1
ATOM 698 N N . LEU A 1 87 ? -5.855 -15.828 -7.953 1 93.44 87 LEU A N 1
ATOM 699 C CA . LEU A 1 87 ? -7.02 -16.156 -7.141 1 93.44 87 LEU A CA 1
ATOM 700 C C . LEU A 1 87 ? -7.566 -14.914 -6.441 1 93.44 87 LEU A C 1
ATOM 702 O O . LEU A 1 87 ? -8.781 -14.75 -6.312 1 93.44 87 LEU A O 1
ATOM 706 N N . CYS A 1 88 ? -6.703 -14.086 -6.043 1 95.38 88 CYS A N 1
ATOM 707 C CA . CYS A 1 88 ? -7.086 -12.922 -5.258 1 95.38 88 CYS A CA 1
ATOM 708 C C . CYS A 1 88 ? -7.609 -11.805 -6.152 1 95.38 88 CYS A C 1
ATOM 710 O O . CYS A 1 88 ? -8.453 -11.008 -5.73 1 95.38 88 CYS A O 1
ATOM 712 N N . LEU A 1 89 ? -7.117 -11.695 -7.398 1 96 89 LEU A N 1
ATOM 713 C CA . LEU A 1 89 ? -7.496 -10.617 -8.297 1 96 89 LEU A CA 1
ATOM 714 C C . LEU A 1 89 ? -8.789 -10.953 -9.039 1 96 89 LEU A C 1
ATOM 716 O O . LEU A 1 89 ? -9.523 -10.055 -9.461 1 96 89 LEU A O 1
ATOM 720 N N . ASP A 1 90 ? -9.094 -12.188 -9.234 1 87.81 90 ASP A N 1
ATOM 721 C CA . ASP A 1 90 ? -10.32 -12.641 -9.875 1 87.81 90 ASP A CA 1
ATOM 722 C C . ASP A 1 90 ? -11.539 -12.336 -9.008 1 87.81 90 ASP A C 1
ATOM 724 O O . ASP A 1 90 ? -12.641 -12.156 -9.516 1 87.81 90 ASP A O 1
ATOM 728 N N . GLU A 1 91 ? -11.391 -12.18 -7.738 1 72.44 91 GLU A N 1
ATOM 729 C CA . GLU A 1 91 ? -12.469 -11.875 -6.797 1 72.44 91 GLU A CA 1
ATOM 730 C C . GLU A 1 91 ? -13.039 -10.484 -7.043 1 72.44 91 GLU A C 1
ATOM 732 O O . GLU A 1 91 ? -14.172 -10.195 -6.656 1 72.44 91 GLU A O 1
ATOM 737 N N . SER A 1 92 ? -12.32 -9.555 -7.539 1 65.06 92 SER A N 1
ATOM 738 C CA . SER A 1 92 ? -12.742 -8.172 -7.75 1 65.06 92 SER A CA 1
ATOM 739 C C . SER A 1 92 ? -13.945 -8.094 -8.688 1 65.06 92 SER A C 1
ATOM 741 O O . SER A 1 92 ? -14.727 -7.145 -8.633 1 65.06 92 SER A O 1
ATOM 743 N N . GLY A 1 93 ? -14.125 -9 -9.555 1 57.5 93 GLY A N 1
ATOM 744 C CA . GLY A 1 93 ? -15.227 -9.039 -10.5 1 57.5 93 GLY A CA 1
ATOM 745 C C . GLY A 1 93 ? -16.531 -9.508 -9.875 1 57.5 93 GLY A C 1
ATOM 746 O O . GLY A 1 93 ? -17.609 -9.312 -10.453 1 57.5 93 GLY A O 1
ATOM 747 N N . GLN A 1 94 ? -16.484 -10.25 -8.828 1 53.72 94 GLN A N 1
ATOM 748 C CA . GLN A 1 94 ? -17.672 -10.898 -8.312 1 53.72 94 GLN A CA 1
ATOM 749 C C . GLN A 1 94 ? -18.5 -9.93 -7.469 1 53.72 94 GLN A C 1
ATOM 751 O O . GLN A 1 94 ? -19.703 -10.148 -7.258 1 53.72 94 GLN A O 1
ATOM 756 N N . GLU A 1 95 ? -18.031 -8.82 -6.996 1 51.91 95 GLU A N 1
ATOM 757 C CA . GLU A 1 95 ? -18.828 -7.977 -6.109 1 51.91 95 GLU A CA 1
ATOM 758 C C . GLU A 1 95 ? -19.953 -7.293 -6.867 1 51.91 95 GLU A C 1
ATOM 760 O O . GLU A 1 95 ? -20.828 -6.664 -6.258 1 51.91 95 GLU A O 1
ATOM 765 N N . GLN A 1 96 ? -19.891 -7.125 -8.141 1 43.34 96 GLN A N 1
ATOM 766 C CA . GLN A 1 96 ? -21.016 -6.375 -8.695 1 43.34 96 GLN A CA 1
ATOM 767 C C . GLN A 1 96 ? -22.328 -7.145 -8.547 1 43.34 96 GLN A C 1
ATOM 769 O O . GLN A 1 96 ? -23.406 -6.566 -8.656 1 43.34 96 GLN A O 1
ATOM 774 N N . GLU A 1 97 ? -22.266 -8.445 -8.672 1 41.97 97 GLU A N 1
ATOM 775 C CA . GLU A 1 97 ? -23.547 -9.07 -8.969 1 41.97 97 GLU A CA 1
ATOM 776 C C . GLU A 1 97 ? -24.438 -9.125 -7.727 1 41.97 97 GLU A C 1
ATOM 778 O O . GLU A 1 97 ? -25.547 -9.664 -7.773 1 41.97 97 GLU A O 1
ATOM 783 N N . GLN A 1 98 ? -23.906 -9.07 -6.562 1 41.75 98 GLN A N 1
ATOM 784 C CA . GLN A 1 98 ? -24.953 -9.383 -5.594 1 41.75 98 GLN A CA 1
ATOM 785 C C . GLN A 1 98 ? -25.969 -8.242 -5.477 1 41.75 98 GLN A C 1
ATOM 787 O O . GLN A 1 98 ? -25.703 -7.238 -4.816 1 41.75 98 GLN A O 1
ATOM 792 N N . SER A 1 99 ? -26.531 -7.812 -6.648 1 41.12 99 SER A N 1
ATOM 793 C CA . SER A 1 99 ? -27.766 -7.027 -6.586 1 41.12 99 SER A CA 1
ATOM 794 C C . SER A 1 99 ? -28.797 -7.68 -5.664 1 41.12 99 SER A C 1
ATOM 796 O O . SER A 1 99 ? -28.938 -8.898 -5.668 1 41.12 99 SER A O 1
ATOM 798 N N . PRO A 1 100 ? -29.375 -7.031 -4.715 1 42.12 100 PRO A N 1
ATOM 799 C CA . PRO A 1 100 ? -30.516 -7.551 -3.945 1 42.12 100 PRO A CA 1
ATOM 800 C C . PRO A 1 100 ? -31.594 -8.164 -4.832 1 42.12 100 PRO A C 1
ATOM 802 O O . PRO A 1 100 ? -32.062 -7.52 -5.777 1 42.12 100 PRO A O 1
ATOM 805 N N . ASN A 1 101 ? -31.594 -9.445 -5.289 1 37.5 101 ASN A N 1
ATOM 806 C CA . ASN A 1 101 ? -32.625 -10.219 -5.98 1 37.5 101 ASN A CA 1
ATOM 807 C C . ASN A 1 101 ? -34 -9.906 -5.441 1 37.5 101 ASN A C 1
ATOM 809 O O .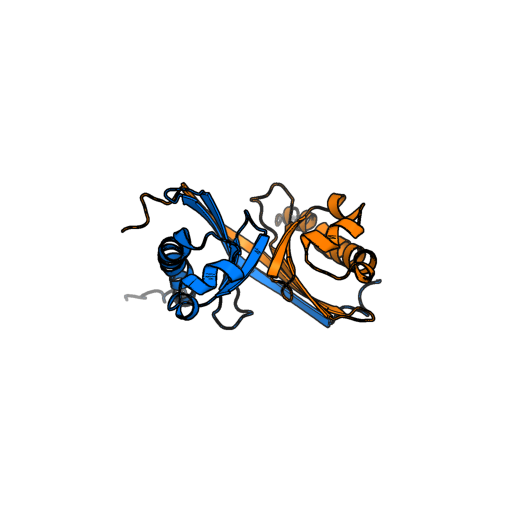 ASN A 1 101 ? -34.188 -9.789 -4.23 1 37.5 101 ASN A O 1
ATOM 813 N N . SER A 1 102 ? -35.031 -9.453 -6.289 1 40.75 102 SER A N 1
ATOM 814 C CA . SER A 1 102 ? -36.469 -9.32 -6.535 1 40.75 102 SER A CA 1
ATOM 815 C C . SER A 1 102 ? -37.25 -10.484 -5.914 1 40.75 102 SER A C 1
ATOM 817 O O . SER A 1 102 ? -36.875 -11.648 -6.109 1 40.75 102 SER A O 1
ATOM 819 N N . THR A 1 103 ? -38.031 -10.18 -4.781 1 40.59 103 THR A N 1
ATOM 820 C CA . THR A 1 103 ? -39.125 -10.883 -4.141 1 40.59 103 THR A CA 1
ATOM 821 C C . THR A 1 103 ? -40 -11.578 -5.18 1 40.59 103 THR A C 1
ATOM 823 O O . THR A 1 103 ? -40.531 -10.93 -6.074 1 40.59 103 THR A O 1
ATOM 826 N N . LEU A 1 104 ? -39.781 -12.789 -5.535 1 33.91 104 LEU A N 1
ATOM 827 C CA . LEU A 1 104 ? -40.688 -13.766 -6.152 1 33.91 104 LEU A CA 1
ATOM 828 C C . LEU A 1 104 ? -42.062 -13.75 -5.48 1 33.91 104 LEU A C 1
ATOM 830 O O . LEU A 1 104 ? -42.188 -14.148 -4.32 1 33.91 104 LEU A O 1
ATOM 834 N N . GLU A 1 105 ? -42.812 -12.656 -5.762 1 34.34 105 GLU A N 1
ATOM 835 C CA . GLU A 1 105 ? -44.281 -12.703 -5.543 1 34.34 105 GLU A CA 1
ATOM 836 C C . GLU A 1 105 ? -44.906 -13.914 -6.219 1 34.34 105 GLU A C 1
ATOM 838 O O . GLU A 1 105 ? -44.969 -13.984 -7.449 1 34.34 105 GLU A O 1
ATOM 843 N N . LYS A 1 106 ? -44.5 -15.07 -5.953 1 29.86 106 LYS A N 1
ATOM 844 C CA . LYS A 1 106 ? -45.281 -16.234 -6.355 1 29.86 106 LYS A CA 1
ATOM 845 C C . LYS A 1 106 ? -46.688 -16.203 -5.738 1 29.86 106 LYS A C 1
ATOM 847 O O . LYS A 1 106 ? -46.812 -16.391 -4.531 1 29.86 106 LYS A O 1
ATOM 852 N N . MET A 1 107 ? -47.531 -15.164 -6.27 1 25.81 107 MET A N 1
ATOM 853 C CA . MET A 1 107 ? -48.938 -15.617 -6.336 1 25.81 107 MET A CA 1
ATOM 854 C C . MET A 1 107 ? -49.156 -16.531 -7.531 1 25.81 107 MET A C 1
ATOM 856 O O . MET A 1 107 ? -48.531 -16.359 -8.578 1 25.81 107 MET A O 1
ATOM 860 N N . MET B 1 1 ? -7.23 -26.125 -6.477 1 44.44 1 MET B N 1
ATOM 861 C CA . MET B 1 1 ? -7.824 -26.094 -5.145 1 44.44 1 MET B CA 1
ATOM 862 C C . MET B 1 1 ? -6.773 -25.766 -4.09 1 44.44 1 MET B C 1
ATOM 864 O O . MET B 1 1 ? -6.941 -26.094 -2.914 1 44.44 1 MET B O 1
ATOM 868 N N . ALA B 1 2 ? -5.789 -25.469 -4.91 1 54.72 2 ALA B N 1
ATOM 869 C CA . ALA B 1 2 ? -4.363 -25.672 -5.152 1 54.72 2 ALA B CA 1
ATOM 870 C C . ALA B 1 2 ? -3.525 -24.797 -4.215 1 54.72 2 ALA B C 1
ATOM 872 O O . ALA B 1 2 ? -2.43 -25.188 -3.807 1 54.72 2 ALA B O 1
ATOM 873 N N . PHE B 1 3 ? -4.105 -23.672 -3.967 1 65.94 3 PHE B N 1
ATOM 874 C CA . PHE B 1 3 ? -3.205 -22.859 -3.164 1 65.94 3 PHE B CA 1
ATOM 875 C C . PHE B 1 3 ? -3.494 -23.031 -1.678 1 65.94 3 PHE B C 1
ATOM 877 O O . PHE B 1 3 ? -2.85 -22.406 -0.835 1 65.94 3 PHE B O 1
ATOM 884 N N . ASP B 1 4 ? -4.312 -24.016 -1.339 1 65.81 4 ASP B N 1
ATOM 885 C CA . ASP B 1 4 ? -4.762 -24.125 0.046 1 65.81 4 ASP B CA 1
ATOM 886 C C . ASP B 1 4 ? -3.602 -24.469 0.975 1 65.81 4 ASP B C 1
ATOM 888 O O . ASP B 1 4 ? -3.477 -23.906 2.062 1 65.81 4 ASP B O 1
ATOM 892 N N . GLU B 1 5 ? -2.75 -25.266 0.406 1 75.06 5 GLU B N 1
ATOM 893 C CA . GLU B 1 5 ? -1.73 -25.766 1.321 1 75.06 5 GLU B CA 1
ATOM 894 C C . GLU B 1 5 ? -0.689 -24.703 1.633 1 75.06 5 GLU B C 1
ATOM 896 O O . GLU B 1 5 ? 0.013 -24.781 2.643 1 75.06 5 GLU B O 1
ATOM 901 N N . GLU B 1 6 ? -0.835 -23.609 0.956 1 88.19 6 GLU B N 1
ATOM 902 C CA . GLU B 1 6 ? 0.218 -22.609 1.131 1 88.19 6 GLU B CA 1
ATOM 903 C C . GLU B 1 6 ? -0.333 -21.328 1.737 1 88.19 6 GLU B C 1
ATOM 905 O O . GLU B 1 6 ? 0.423 -20.406 2.027 1 88.19 6 GLU B O 1
ATOM 910 N N . LEU B 1 7 ? -1.599 -21.438 2.023 1 93.38 7 LEU B N 1
ATOM 911 C CA . LEU B 1 7 ? -2.244 -20.297 2.662 1 93.38 7 LEU B CA 1
ATOM 912 C C . LEU B 1 7 ? -2.1 -20.375 4.18 1 93.38 7 LEU B C 1
ATOM 914 O O . LEU B 1 7 ? -2.475 -21.375 4.797 1 93.38 7 LEU B O 1
ATOM 918 N N . LEU B 1 8 ? -1.509 -19.375 4.719 1 96.19 8 LEU B N 1
ATOM 919 C CA . LEU B 1 8 ? -1.336 -19.328 6.168 1 96.19 8 LEU B CA 1
ATOM 920 C C . LEU B 1 8 ? -2.57 -18.734 6.844 1 96.19 8 LEU B C 1
ATOM 922 O O . LEU B 1 8 ? -3.055 -19.281 7.84 1 96.19 8 LEU B O 1
ATOM 926 N N . TYR B 1 9 ? -3.023 -17.672 6.406 1 96.62 9 TYR B N 1
ATOM 927 C CA . TYR B 1 9 ? -4.223 -17 6.902 1 96.62 9 TYR B CA 1
ATOM 928 C C . TYR B 1 9 ? -4.816 -16.078 5.84 1 96.62 9 TYR B C 1
ATOM 930 O O . TYR B 1 9 ? -4.137 -15.719 4.875 1 96.62 9 TYR B O 1
ATOM 938 N N . THR B 1 10 ? -6.066 -15.812 5.996 1 96.38 10 THR B N 1
ATOM 939 C CA . THR B 1 10 ? -6.734 -14.773 5.219 1 96.38 10 THR B CA 1
ATOM 940 C C . THR B 1 10 ? -7.777 -14.047 6.066 1 96.38 10 THR B C 1
ATOM 942 O O . THR B 1 10 ? -8.562 -14.688 6.773 1 96.38 10 THR B O 1
ATOM 945 N N . VAL B 1 11 ? -7.715 -12.75 6.121 1 96.75 11 VAL B N 1
ATOM 946 C CA . VAL B 1 11 ? -8.711 -11.922 6.793 1 96.75 11 VAL B CA 1
ATOM 947 C C . VAL B 1 11 ? -9.266 -10.891 5.812 1 96.75 11 VAL B C 1
ATOM 949 O O . VAL B 1 11 ? -8.508 -10.227 5.098 1 96.75 11 VAL B O 1
ATOM 952 N N . SER B 1 12 ? -10.516 -10.828 5.676 1 96.31 12 SER B N 1
ATOM 953 C CA . SER B 1 12 ? -11.203 -9.867 4.824 1 96.31 12 SER B CA 1
ATOM 954 C C . SER B 1 12 ? -12.125 -8.969 5.641 1 96.31 12 SER B C 1
ATOM 956 O O . SER B 1 12 ? -12.797 -9.43 6.562 1 96.31 12 SER B O 1
ATOM 958 N N . GLU B 1 13 ? -12.148 -7.754 5.309 1 96.81 13 GLU B N 1
ATOM 959 C CA . GLU B 1 13 ? -13 -6.773 5.973 1 96.81 13 GLU B CA 1
ATOM 960 C C . GLU B 1 13 ? -13.383 -5.641 5.02 1 96.81 13 GLU B C 1
ATOM 962 O O . GLU B 1 13 ? -12.828 -5.523 3.93 1 96.81 13 GLU B O 1
ATOM 967 N N . THR B 1 14 ? -14.453 -4.945 5.391 1 9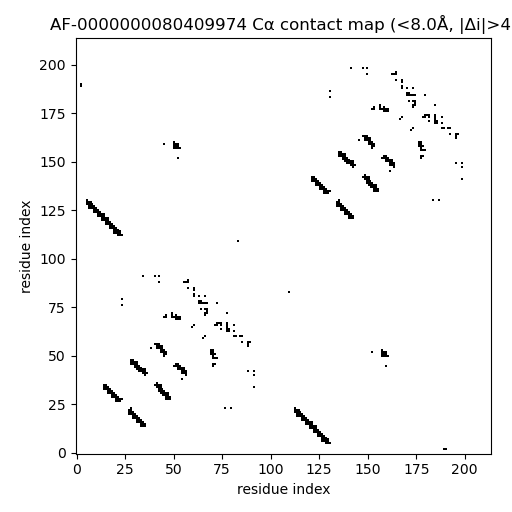6.62 14 THR B N 1
ATOM 968 C CA . THR B 1 14 ? -14.742 -3.656 4.773 1 96.62 14 THR B CA 1
ATOM 969 C C . THR B 1 14 ? -14.156 -2.518 5.605 1 96.62 14 THR B C 1
ATOM 971 O O . THR B 1 14 ? -14.336 -2.473 6.824 1 96.62 14 THR B O 1
ATOM 974 N N . SER B 1 15 ? -13.328 -1.767 5.008 1 96.12 15 SER B N 1
ATOM 975 C CA . SER B 1 15 ? -12.617 -0.707 5.723 1 96.12 15 SER B CA 1
ATOM 976 C C . SER B 1 15 ? -12.727 0.624 4.984 1 96.12 15 SER B C 1
ATOM 978 O O . SER B 1 15 ? -12.969 0.653 3.775 1 96.12 15 SER B O 1
ATOM 980 N N . ARG B 1 16 ? -12.641 1.652 5.766 1 96.19 16 ARG B N 1
ATOM 981 C CA . ARG B 1 16 ? -12.5 2.963 5.141 1 96.19 16 ARG B CA 1
ATOM 982 C C . ARG B 1 16 ? -11.164 3.088 4.418 1 96.19 16 ARG B C 1
ATOM 984 O O . ARG B 1 16 ? -10.117 2.729 4.969 1 96.19 16 ARG B O 1
ATOM 991 N N . VAL B 1 17 ? -11.195 3.529 3.207 1 97.88 17 VAL B N 1
ATOM 992 C CA . VAL B 1 17 ? -10.016 3.812 2.391 1 97.88 17 VAL B CA 1
ATOM 993 C C . VAL B 1 17 ? -10.094 5.242 1.854 1 97.88 17 VAL B C 1
ATOM 995 O O . VAL B 1 17 ? -11.172 5.715 1.482 1 97.88 17 VAL B O 1
ATOM 998 N N . ARG B 1 18 ? -8.977 5.895 1.896 1 97.56 18 ARG B N 1
ATOM 999 C CA . ARG B 1 18 ? -8.891 7.266 1.403 1 97.56 18 ARG B CA 1
ATOM 1000 C C . ARG B 1 18 ? -7.723 7.434 0.44 1 97.56 18 ARG B C 1
ATOM 1002 O O . ARG B 1 18 ? -6.633 6.918 0.686 1 97.56 18 ARG B O 1
ATOM 1009 N N . PHE B 1 19 ? -7.949 8.078 -0.71 1 98.44 19 PHE B N 1
ATOM 1010 C CA . PHE B 1 19 ? -6.902 8.508 -1.627 1 98.44 19 PHE B CA 1
ATOM 1011 C C . PHE B 1 19 ? -6.852 10.031 -1.716 1 98.44 19 PHE B C 1
ATOM 1013 O O . PHE B 1 19 ? -7.887 10.688 -1.861 1 98.44 19 PHE B O 1
ATOM 1020 N N . THR B 1 20 ? -5.66 10.57 -1.531 1 97.75 20 THR B N 1
ATOM 1021 C CA . THR B 1 20 ? -5.488 12.023 -1.496 1 97.75 20 THR B CA 1
ATOM 1022 C C . THR B 1 20 ? -4.25 12.438 -2.285 1 97.75 20 THR B C 1
ATOM 1024 O O . THR B 1 20 ? -3.197 11.805 -2.178 1 97.75 20 THR B O 1
ATOM 1027 N N . GLY B 1 21 ? -4.438 13.414 -3.051 1 97.75 21 GLY B N 1
ATOM 1028 C CA . GLY B 1 21 ? -3.328 14.055 -3.738 1 97.75 21 GLY B CA 1
ATOM 1029 C C . GLY B 1 21 ? -2.939 15.391 -3.129 1 97.75 21 GLY B C 1
ATOM 1030 O O . GLY B 1 21 ? -3.805 16.219 -2.826 1 97.75 21 GLY B O 1
ATOM 1031 N N . ILE B 1 22 ? -1.624 15.57 -2.965 1 97.62 22 ILE B N 1
ATOM 1032 C CA . ILE B 1 22 ? -1.145 16.859 -2.451 1 97.62 22 ILE B CA 1
ATOM 1033 C C . ILE B 1 22 ? -0.033 17.391 -3.352 1 97.62 22 ILE B C 1
ATOM 1035 O O . ILE B 1 22 ? 0.621 16.625 -4.062 1 97.62 22 ILE B O 1
ATOM 1039 N N . GLU B 1 23 ? 0.06 18.688 -3.229 1 95.94 23 GLU B N 1
ATOM 1040 C CA . GLU B 1 23 ? 1.155 19.344 -3.936 1 95.94 23 GLU B CA 1
ATOM 1041 C C . GLU B 1 23 ? 2.113 20.031 -2.961 1 95.94 23 GLU B C 1
ATOM 1043 O O . GLU B 1 23 ? 1.682 20.641 -1.979 1 95.94 23 GLU B O 1
ATOM 1048 N N . THR B 1 24 ? 3.371 19.797 -3.17 1 92.12 24 THR B N 1
ATOM 1049 C CA . THR B 1 24 ? 4.402 20.578 -2.498 1 92.12 24 THR B CA 1
ATOM 1050 C C . THR B 1 24 ? 5.016 21.594 -3.451 1 92.12 24 THR B C 1
ATOM 1052 O O . THR B 1 24 ? 4.555 21.75 -4.582 1 92.12 24 THR B O 1
ATOM 1055 N N . GLU B 1 25 ? 5.969 22.297 -2.979 1 90.5 25 GLU B N 1
ATOM 1056 C CA . GLU B 1 25 ? 6.617 23.281 -3.838 1 90.5 25 GLU B CA 1
ATOM 1057 C C . GLU B 1 25 ? 7.238 22.625 -5.066 1 90.5 25 GLU B C 1
ATOM 1059 O O . GLU B 1 25 ? 7.238 23.203 -6.156 1 90.5 25 GLU B O 1
ATOM 1064 N N . THR B 1 26 ? 7.613 21.391 -4.902 1 90.31 26 THR B N 1
ATOM 1065 C CA . THR B 1 26 ? 8.43 20.812 -5.965 1 90.31 26 THR B CA 1
ATOM 1066 C C . THR B 1 26 ? 7.828 19.516 -6.473 1 90.31 26 THR B C 1
ATOM 1068 O O . THR B 1 26 ? 8.289 18.953 -7.473 1 90.31 26 THR B O 1
ATOM 1071 N N . SER B 1 27 ? 6.789 19.047 -5.746 1 94.62 27 SER B N 1
ATOM 1072 C CA . SER B 1 27 ? 6.359 17.688 -6.098 1 94.62 27 SER B CA 1
ATOM 1073 C C . SER B 1 27 ? 4.867 17.5 -5.859 1 94.62 27 SER B C 1
ATOM 1075 O O . SER B 1 27 ? 4.246 18.297 -5.137 1 94.62 27 SER B O 1
ATOM 1077 N N . ARG B 1 28 ? 4.387 16.594 -6.609 1 96.75 28 ARG B N 1
ATOM 1078 C CA . ARG B 1 28 ? 3.059 16.062 -6.34 1 96.75 28 ARG B CA 1
ATOM 1079 C C . ARG B 1 28 ? 3.15 14.664 -5.727 1 96.75 28 ARG B C 1
ATOM 1081 O O . ARG B 1 28 ? 3.951 13.836 -6.168 1 96.75 28 ARG B O 1
ATOM 1088 N N . TYR B 1 29 ? 2.363 14.43 -4.664 1 97.94 29 TYR B N 1
ATOM 1089 C CA . TYR B 1 29 ? 2.273 13.102 -4.066 1 97.94 29 TYR B CA 1
ATOM 1090 C C . TYR B 1 29 ? 0.826 12.625 -4.008 1 97.94 29 TYR B C 1
ATOM 1092 O O . TYR B 1 29 ? -0.076 13.398 -3.678 1 97.94 29 TYR B O 1
ATOM 1100 N N . ASP B 1 30 ? 0.603 11.414 -4.414 1 98.5 30 ASP B N 1
ATOM 1101 C CA . ASP B 1 30 ? -0.662 10.711 -4.211 1 98.5 30 ASP B CA 1
ATOM 1102 C C . ASP B 1 30 ? -0.525 9.641 -3.131 1 98.5 30 ASP B C 1
ATOM 1104 O O . ASP B 1 30 ? 0.338 8.766 -3.225 1 98.5 30 ASP B O 1
ATOM 1108 N N . PHE B 1 31 ? -1.385 9.734 -2.115 1 98.69 31 PHE B N 1
ATOM 1109 C CA . PHE B 1 31 ? -1.312 8.781 -1.015 1 98.69 31 PHE B CA 1
ATOM 1110 C C . PHE B 1 31 ? -2.6 7.973 -0.916 1 98.69 31 PHE B C 1
ATOM 1112 O O . PHE B 1 31 ? -3.688 8.492 -1.173 1 98.69 31 PHE B O 1
ATOM 1119 N N . GLY B 1 32 ? -2.445 6.742 -0.603 1 98.75 32 GLY B N 1
ATOM 1120 C CA . GLY B 1 32 ? -3.537 5.902 -0.139 1 98.75 32 GLY B CA 1
ATOM 1121 C C . GLY B 1 32 ? -3.484 5.625 1.352 1 98.75 32 GLY B C 1
ATOM 1122 O O . GLY B 1 32 ? -2.406 5.41 1.91 1 98.75 32 GLY B O 1
ATOM 1123 N N . PHE B 1 33 ? -4.645 5.629 1.99 1 98.56 33 PHE B N 1
ATOM 1124 C CA . PHE B 1 33 ? -4.801 5.312 3.404 1 98.56 33 PHE B CA 1
ATOM 1125 C C . PHE B 1 33 ? -5.797 4.172 3.596 1 98.56 33 PHE B C 1
ATOM 1127 O O . PHE B 1 33 ? -6.926 4.238 3.105 1 98.56 33 PHE B O 1
ATOM 1134 N N . VAL B 1 34 ? -5.398 3.164 4.246 1 98.38 34 VAL B N 1
ATOM 1135 C CA . VAL B 1 34 ? -6.27 2.055 4.617 1 98.38 34 VAL B CA 1
ATOM 1136 C C . VAL B 1 34 ? -6.441 2.018 6.133 1 98.38 34 VAL B C 1
ATOM 1138 O O . VAL B 1 34 ? -5.488 1.735 6.863 1 98.38 34 VAL B O 1
ATOM 1141 N N . TYR B 1 35 ? -7.66 2.293 6.566 1 97.38 35 TYR B N 1
ATOM 1142 C CA . TYR B 1 35 ? -7.965 2.342 7.992 1 97.38 35 TYR B CA 1
ATOM 1143 C C . TYR B 1 35 ? -8.5 1.003 8.484 1 97.38 35 TYR B C 1
ATOM 1145 O O . TYR B 1 35 ? -9.711 0.838 8.656 1 97.38 35 TYR B O 1
ATOM 1153 N N . THR B 1 36 ? -7.652 0.081 8.664 1 94.62 36 THR B N 1
ATOM 1154 C CA . THR B 1 36 ? -7.992 -1.275 9.078 1 94.62 36 THR B CA 1
ATOM 1155 C C . THR B 1 36 ? -7.734 -1.466 10.57 1 94.62 36 THR B C 1
ATOM 1157 O O . THR B 1 36 ? -6.934 -0.74 11.164 1 94.62 36 THR B O 1
ATOM 1160 N N . HIS B 1 37 ? -8.391 -2.494 11.125 1 89.12 37 HIS B N 1
ATOM 1161 C CA . HIS B 1 37 ? -8.211 -2.824 12.531 1 89.12 37 HIS B CA 1
ATOM 1162 C C . HIS B 1 37 ? -7.16 -3.916 12.711 1 89.12 37 HIS B C 1
ATOM 1164 O O . HIS B 1 37 ? -6.855 -4.312 13.844 1 89.12 37 HIS B O 1
ATOM 1170 N N . GLN B 1 38 ? -6.551 -4.293 11.68 1 95.12 38 GLN B N 1
ATOM 1171 C CA . GLN B 1 38 ? -5.637 -5.43 11.711 1 95.12 38 GLN B CA 1
ATOM 1172 C C . GLN B 1 38 ? -4.281 -5.027 12.289 1 95.12 38 GLN B C 1
ATOM 1174 O O . GLN B 1 38 ? -3.486 -5.891 12.672 1 95.12 38 GLN B O 1
ATOM 1179 N N . PHE B 1 39 ? -4.004 -3.777 12.328 1 96.12 39 PHE B N 1
ATOM 1180 C CA . PHE B 1 39 ? -2.639 -3.375 12.641 1 96.12 39 PHE B CA 1
ATOM 1181 C C . PHE B 1 39 ? -2.602 -2.51 13.898 1 96.12 39 PHE B C 1
ATOM 1183 O O . PHE B 1 39 ? -1.788 -1.59 14 1 96.12 39 PHE B O 1
ATOM 1190 N N . MET B 1 40 ? -3.531 -2.756 14.758 1 93.56 40 MET B N 1
ATOM 1191 C CA . MET B 1 40 ? -3.506 -2.266 16.125 1 93.56 40 MET B CA 1
ATOM 1192 C C . MET B 1 40 ? -3.391 -0.745 16.172 1 93.56 40 MET B C 1
ATOM 1194 O O . MET B 1 40 ? -2.529 -0.199 16.859 1 93.56 40 MET B O 1
ATOM 1198 N N . GLY B 1 41 ? -4.188 -0.083 15.398 1 93.12 41 GLY B N 1
ATOM 1199 C CA . GLY B 1 41 ? -4.289 1.366 15.469 1 93.12 41 GLY B CA 1
ATOM 1200 C C . GLY B 1 41 ? -3.43 2.076 14.438 1 93.12 41 GLY B C 1
ATOM 1201 O O . GLY B 1 41 ? -3.494 3.299 14.305 1 93.12 41 GLY B O 1
ATOM 1202 N N . LYS B 1 42 ? -2.566 1.32 13.773 1 97.5 42 LYS B N 1
ATOM 1203 C CA . LYS B 1 42 ? -1.785 1.931 12.703 1 97.5 42 LYS B CA 1
ATOM 1204 C C . LYS B 1 42 ? -2.588 1.998 11.406 1 97.5 42 LYS B C 1
ATOM 1206 O O . LYS B 1 42 ? -3.479 1.177 11.18 1 97.5 42 LYS B O 1
ATOM 1211 N N . VAL B 1 43 ? -2.293 2.961 10.664 1 98.19 43 VAL B N 1
ATOM 1212 C CA . VAL B 1 43 ? -2.885 3.131 9.344 1 98.19 43 VAL B CA 1
ATOM 1213 C C . VAL B 1 43 ? -1.896 2.674 8.273 1 98.19 43 VAL B C 1
ATOM 1215 O O . VAL B 1 43 ? -0.708 2.996 8.336 1 98.19 43 VAL B O 1
ATOM 1218 N N . LEU B 1 44 ? -2.354 1.845 7.316 1 98.75 44 LEU B N 1
ATOM 1219 C CA . LEU B 1 44 ? -1.532 1.529 6.152 1 98.75 44 LEU B CA 1
ATOM 1220 C C . LEU B 1 44 ? -1.517 2.693 5.168 1 98.75 44 LEU B C 1
ATOM 1222 O O . LEU B 1 44 ? -2.549 3.033 4.5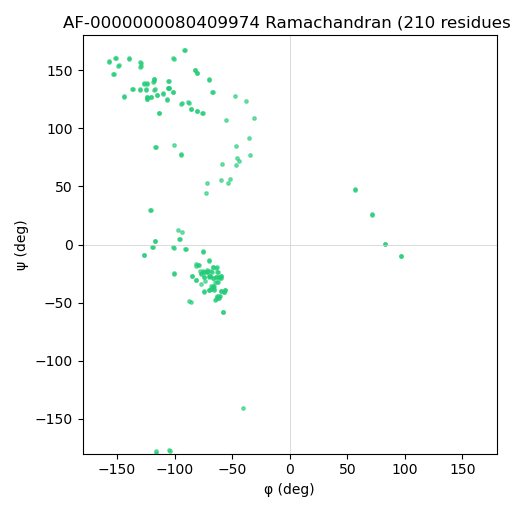86 1 98.75 44 LEU B O 1
ATOM 1226 N N . VAL B 1 45 ? -0.367 3.295 5.02 1 98.88 45 VAL B N 1
ATOM 1227 C CA . VAL B 1 45 ? -0.188 4.441 4.133 1 98.88 45 VAL B CA 1
ATOM 1228 C C . VAL B 1 45 ? 0.651 4.031 2.924 1 98.88 45 VAL B C 1
ATOM 1230 O O . VAL B 1 45 ? 1.714 3.424 3.076 1 98.88 45 VAL B O 1
ATOM 1233 N N . VAL B 1 46 ? 0.164 4.352 1.777 1 98.94 46 VAL B N 1
ATOM 1234 C CA . VAL B 1 46 ? 0.841 4.031 0.525 1 98.94 46 VAL B CA 1
ATOM 1235 C C . VAL B 1 46 ? 1.145 5.32 -0.241 1 98.94 46 VAL B C 1
ATOM 1237 O O . VAL B 1 46 ? 0.272 6.176 -0.401 1 98.94 46 VAL B O 1
ATOM 1240 N N . CYS B 1 47 ? 2.398 5.504 -0.619 1 98.88 47 CYS B N 1
ATOM 1241 C CA . CYS B 1 47 ? 2.713 6.512 -1.628 1 98.88 47 CYS B CA 1
ATOM 1242 C C . CYS B 1 47 ? 2.557 5.941 -3.033 1 98.88 47 CYS B C 1
ATOM 1244 O O . CYS B 1 47 ? 3.346 5.094 -3.455 1 98.88 47 CYS B O 1
ATOM 1246 N N . MET B 1 48 ? 1.653 6.457 -3.809 1 98.62 48 MET B N 1
ATOM 1247 C CA . MET B 1 48 ? 1.269 5.867 -5.086 1 98.62 48 MET B CA 1
ATOM 1248 C C . MET B 1 48 ? 2.344 6.102 -6.141 1 98.62 48 MET B C 1
ATOM 1250 O O . MET B 1 48 ? 2.477 5.32 -7.086 1 98.62 48 MET B O 1
ATOM 1254 N N . GLN B 1 49 ? 3.082 7.152 -5.996 1 97.25 49 GLN B N 1
ATOM 1255 C CA . GLN B 1 49 ? 4.137 7.469 -6.957 1 97.25 49 GLN B CA 1
ATOM 1256 C C . GLN B 1 49 ? 5.293 6.48 -6.848 1 97.25 49 GLN B C 1
ATOM 1258 O O . GLN B 1 49 ? 5.879 6.086 -7.859 1 97.25 49 GLN B O 1
ATOM 1263 N N . THR B 1 50 ? 5.609 6.117 -5.68 1 97.75 50 THR B N 1
ATOM 1264 C CA . THR B 1 50 ? 6.797 5.293 -5.469 1 97.75 50 THR B CA 1
ATOM 1265 C C . THR B 1 50 ? 6.414 3.83 -5.277 1 97.75 50 THR B C 1
ATOM 1267 O O . THR B 1 50 ? 7.254 2.939 -5.414 1 97.75 50 THR B O 1
ATOM 1270 N N . GLY B 1 51 ? 5.207 3.607 -4.832 1 98.44 51 GLY B N 1
ATOM 1271 C CA . GLY B 1 51 ? 4.75 2.268 -4.492 1 98.44 51 GLY B CA 1
ATOM 1272 C C . GLY B 1 51 ? 5.172 1.828 -3.102 1 98.44 51 GLY B C 1
ATOM 1273 O O . GLY B 1 51 ? 4.863 0.712 -2.68 1 98.44 51 GLY B O 1
ATOM 1274 N N . GLN B 1 52 ? 5.863 2.676 -2.393 1 98.81 52 GLN B N 1
ATOM 1275 C CA . GLN B 1 52 ? 6.27 2.322 -1.037 1 98.81 52 GLN B CA 1
ATOM 1276 C C . GLN B 1 52 ? 5.125 2.529 -0.049 1 98.81 52 GLN B C 1
ATOM 1278 O O . GLN B 1 52 ? 4.312 3.441 -0.214 1 98.81 52 GLN B O 1
ATOM 1283 N N . SER B 1 53 ? 5.129 1.675 0.97 1 98.94 53 SER B N 1
ATOM 1284 C CA . SER B 1 53 ? 4.086 1.746 1.989 1 98.94 53 SER B CA 1
ATOM 1285 C C . SER B 1 53 ? 4.66 1.521 3.383 1 98.94 53 SER B C 1
ATOM 1287 O O . SER B 1 53 ? 5.773 1.013 3.527 1 98.94 53 SER B O 1
ATOM 1289 N N . ALA B 1 54 ? 3.924 1.966 4.387 1 98.75 54 ALA B N 1
ATOM 1290 C CA . ALA B 1 54 ? 4.285 1.771 5.785 1 98.75 54 ALA B CA 1
ATOM 1291 C C . ALA B 1 54 ? 3.045 1.762 6.676 1 98.75 54 ALA B C 1
ATOM 1293 O O . ALA B 1 54 ? 2.033 2.385 6.348 1 98.75 54 ALA B O 1
ATOM 1294 N N . LEU B 1 55 ? 3.102 0.972 7.723 1 98.5 55 LEU B N 1
ATOM 1295 C CA . LEU B 1 55 ? 2.135 1.092 8.812 1 98.5 55 LEU B CA 1
ATOM 1296 C C . LEU B 1 55 ? 2.514 2.229 9.75 1 98.5 55 LEU B C 1
ATOM 1298 O O . LEU B 1 55 ? 3.561 2.18 10.406 1 98.5 55 LEU B O 1
ATOM 1302 N N . LEU B 1 56 ? 1.664 3.256 9.789 1 98.25 56 LEU B N 1
ATOM 1303 C CA . LEU B 1 56 ? 2.055 4.461 10.508 1 98.25 56 LEU B CA 1
ATOM 1304 C C . LEU B 1 56 ? 1.025 4.812 11.578 1 98.25 56 LEU B C 1
ATOM 1306 O O . LEU B 1 56 ? -0.175 4.613 11.383 1 98.25 56 LEU B O 1
ATOM 1310 N N . ASP B 1 57 ? 1.474 5.195 12.688 1 96.81 57 ASP B N 1
ATOM 1311 C CA . ASP B 1 57 ? 0.668 5.938 13.648 1 96.81 57 ASP B CA 1
ATOM 1312 C C . ASP B 1 57 ? 1.223 7.344 13.867 1 96.81 57 ASP B C 1
ATOM 1314 O O . ASP B 1 57 ? 2.186 7.742 13.211 1 96.81 57 ASP B O 1
ATOM 1318 N N . ILE B 1 58 ? 0.608 8.102 14.742 1 96.06 58 ILE B N 1
ATOM 1319 C CA . ILE B 1 58 ? 0.938 9.508 14.914 1 96.06 58 ILE B CA 1
ATOM 1320 C C . ILE B 1 58 ? 2.373 9.648 15.414 1 96.06 58 ILE B C 1
ATOM 1322 O O . ILE B 1 58 ? 3.041 10.648 15.141 1 96.06 58 ILE B O 1
ATOM 1326 N N . HIS B 1 59 ? 2.887 8.68 16.125 1 96.56 59 HIS B N 1
ATOM 1327 C CA . HIS B 1 59 ? 4.219 8.758 16.719 1 96.56 59 HIS B CA 1
ATOM 1328 C C . HIS B 1 59 ? 5.301 8.719 15.641 1 96.56 59 HIS B C 1
ATOM 1330 O O . HIS B 1 59 ? 6.379 9.281 15.82 1 96.56 59 HIS B O 1
ATOM 1336 N N . ALA B 1 60 ? 4.996 8.102 14.539 1 96.56 60 ALA B N 1
ATOM 1337 C CA . ALA B 1 60 ? 5.941 8.031 13.43 1 96.56 60 ALA B CA 1
ATOM 1338 C C . ALA B 1 60 ? 6.234 9.422 12.875 1 96.56 60 ALA B C 1
ATOM 1340 O O . ALA B 1 60 ? 7.277 9.641 12.25 1 96.56 60 ALA B O 1
ATOM 1341 N N . LEU B 1 61 ? 5.367 10.375 13.141 1 97.62 61 LEU B N 1
ATOM 1342 C CA . LEU B 1 61 ? 5.469 11.695 12.531 1 97.62 61 LEU B CA 1
ATOM 1343 C C . LEU B 1 61 ? 6.32 12.625 13.383 1 97.62 61 LEU B C 1
ATOM 1345 O O . LEU B 1 61 ? 6.602 13.758 12.984 1 97.62 61 LEU B O 1
ATOM 1349 N N . GLU B 1 62 ? 6.754 12.125 14.539 1 97.44 62 GLU B N 1
ATOM 1350 C CA . GLU B 1 62 ? 7.613 12.914 15.414 1 97.44 62 GLU B CA 1
ATOM 1351 C C . GLU B 1 62 ? 9.008 13.078 14.812 1 97.44 62 GLU B C 1
ATOM 1353 O O . GLU B 1 62 ? 9.742 14 15.18 1 97.44 62 GLU B O 1
ATOM 1358 N N . GLU B 1 63 ? 9.43 12.172 14.016 1 98 63 GLU B N 1
ATOM 1359 C CA . GLU B 1 63 ? 10.664 12.234 13.242 1 98 63 GLU B CA 1
ATOM 1360 C C . GLU B 1 63 ? 10.383 12.234 11.742 1 98 63 GLU B C 1
ATOM 1362 O O . GLU B 1 63 ? 10.562 11.211 11.07 1 98 63 GLU B O 1
ATOM 1367 N N . PRO B 1 64 ? 10.102 13.375 11.219 1 98.12 64 PRO B N 1
ATOM 1368 C CA . PRO B 1 64 ? 9.602 13.469 9.844 1 98.12 64 PRO B CA 1
ATOM 1369 C C . PRO B 1 64 ? 10.602 12.945 8.82 1 98.12 64 PRO B C 1
ATOM 1371 O O . PRO B 1 64 ? 10.203 12.414 7.777 1 98.12 64 PRO B O 1
ATOM 1374 N N . ARG B 1 65 ? 11.891 13.016 9.117 1 98.31 65 ARG B N 1
ATOM 1375 C CA . ARG B 1 65 ? 12.922 12.594 8.164 1 98.31 65 ARG B CA 1
ATOM 1376 C C . ARG B 1 65 ? 12.797 11.109 7.848 1 98.31 65 ARG B C 1
ATOM 1378 O O . ARG B 1 65 ? 13.219 10.664 6.777 1 98.31 65 ARG B O 1
ATOM 1385 N N . GLN B 1 66 ? 12.203 10.359 8.742 1 98.5 66 GLN B N 1
ATOM 1386 C CA . GLN B 1 66 ? 12.07 8.914 8.562 1 98.5 66 GLN B CA 1
ATOM 1387 C C . GLN B 1 66 ? 11.078 8.586 7.453 1 98.5 66 GLN B C 1
ATOM 1389 O O . GLN B 1 66 ? 11.055 7.465 6.945 1 98.5 66 GLN B O 1
ATOM 1394 N N . LEU B 1 67 ? 10.312 9.586 7.059 1 98.5 67 LEU B N 1
ATOM 1395 C CA . LEU B 1 67 ? 9.336 9.359 6.004 1 98.5 67 LEU B CA 1
ATOM 1396 C C . LEU B 1 67 ? 10.016 9.188 4.652 1 98.5 67 LEU B C 1
ATOM 1398 O O . LEU B 1 67 ? 9.461 8.57 3.742 1 98.5 67 LEU B O 1
ATOM 1402 N N . TYR B 1 68 ? 11.219 9.727 4.531 1 98.31 68 TYR B N 1
ATOM 1403 C CA . TYR B 1 68 ? 11.969 9.617 3.287 1 98.31 68 TYR B CA 1
ATOM 1404 C C . TYR B 1 68 ? 12.18 8.156 2.908 1 98.31 68 TYR B C 1
ATOM 1406 O O . TYR B 1 68 ? 11.688 7.695 1.875 1 98.31 68 TYR B O 1
ATOM 1414 N N . PRO B 1 69 ? 12.781 7.355 3.717 1 98.19 69 PRO B N 1
ATOM 1415 C CA . PRO B 1 69 ? 12.961 5.945 3.352 1 98.19 69 PRO B CA 1
ATOM 1416 C C . PRO B 1 69 ? 11.664 5.141 3.473 1 98.19 69 PRO B C 1
ATOM 1418 O O . PRO B 1 69 ? 11.508 4.117 2.801 1 98.19 69 PRO B O 1
ATOM 1421 N N . MET B 1 70 ? 10.68 5.535 4.27 1 98.44 70 MET B N 1
ATOM 1422 C CA . MET B 1 70 ? 9.461 4.766 4.508 1 98.44 70 MET B CA 1
ATOM 1423 C C . MET B 1 70 ? 8.531 4.832 3.303 1 98.44 70 MET B C 1
ATOM 1425 O O . MET B 1 70 ? 7.898 3.834 2.943 1 98.44 70 MET B O 1
ATOM 1429 N N . LEU B 1 71 ? 8.477 6.07 2.738 1 98.75 71 LEU B N 1
ATOM 1430 C CA . LEU B 1 71 ? 7.484 6.293 1.688 1 98.75 71 LEU B CA 1
ATOM 1431 C C . LEU B 1 71 ? 8.164 6.676 0.376 1 98.75 71 LEU B C 1
ATOM 1433 O O . LEU B 1 71 ? 7.488 6.871 -0.639 1 98.75 71 LEU B O 1
ATOM 1437 N N . GLY B 1 72 ? 9.453 6.801 0.344 1 98.12 72 GLY B N 1
ATOM 1438 C CA . GLY B 1 72 ? 10.219 7.121 -0.853 1 98.12 72 GLY B CA 1
ATOM 1439 C C . GLY B 1 72 ? 10.039 8.555 -1.307 1 98.12 72 GLY B C 1
ATOM 1440 O O . GLY B 1 72 ? 10.164 8.859 -2.494 1 98.12 72 GLY B O 1
ATOM 1441 N N . ILE B 1 73 ? 9.703 9.43 -0.396 1 98 73 ILE B N 1
ATOM 1442 C CA . ILE B 1 73 ? 9.492 10.82 -0.762 1 98 73 ILE B CA 1
ATOM 1443 C C . ILE B 1 73 ? 10.797 11.594 -0.619 1 98 73 ILE B C 1
ATOM 1445 O O . ILE B 1 73 ? 11.773 11.086 -0.063 1 98 73 ILE B O 1
ATOM 1449 N N . ALA B 1 74 ? 10.805 12.773 -1.143 1 97.5 74 ALA B N 1
ATOM 1450 C CA . ALA B 1 74 ? 12.016 13.586 -1.053 1 97.5 74 ALA B CA 1
ATOM 1451 C C . ALA B 1 74 ? 12.258 14.055 0.378 1 97.5 74 ALA B C 1
ATOM 1453 O O . ALA B 1 74 ? 11.312 14.414 1.087 1 97.5 74 ALA B O 1
ATOM 1454 N N . LEU B 1 75 ? 13.516 14.055 0.726 1 97.62 75 LEU B N 1
ATOM 1455 C CA . LEU B 1 75 ? 13.898 14.492 2.062 1 97.62 75 LEU B CA 1
ATOM 1456 C C . LEU B 1 75 ? 13.383 15.898 2.344 1 97.62 75 LEU B C 1
ATOM 1458 O O . LEU B 1 75 ? 12.875 16.172 3.434 1 97.62 75 LEU B O 1
ATOM 1462 N N . ARG B 1 76 ? 13.414 16.766 1.421 1 97.31 76 ARG B N 1
ATOM 1463 C CA . ARG B 1 76 ? 13.023 18.172 1.58 1 97.31 76 ARG B CA 1
ATOM 1464 C C . ARG B 1 76 ? 11.531 18.281 1.85 1 97.31 76 ARG B C 1
ATOM 1466 O O . ARG B 1 76 ? 11.07 19.297 2.379 1 97.31 76 ARG B O 1
ATOM 1473 N N . ASP B 1 77 ? 10.781 17.281 1.541 1 97.06 77 ASP B N 1
ATOM 1474 C CA . ASP B 1 77 ? 9.328 17.359 1.633 1 97.06 77 ASP B CA 1
ATOM 1475 C C . ASP B 1 77 ? 8.812 16.688 2.9 1 97.06 77 ASP B C 1
ATOM 1477 O O . ASP B 1 77 ? 7.621 16.734 3.195 1 97.06 77 ASP B O 1
ATOM 1481 N N . THR B 1 78 ? 9.711 16.078 3.701 1 97.81 78 THR B N 1
ATOM 1482 C CA . THR B 1 78 ? 9.289 15.195 4.777 1 97.81 78 THR B CA 1
ATOM 1483 C C . THR B 1 78 ? 8.523 15.969 5.848 1 97.81 78 THR B C 1
ATOM 1485 O O . THR B 1 78 ? 7.531 15.469 6.395 1 97.81 78 THR B O 1
ATOM 1488 N N . ASP B 1 79 ? 8.938 17.172 6.145 1 96.56 79 ASP B N 1
ATOM 1489 C CA . ASP B 1 79 ? 8.219 17.969 7.141 1 96.56 79 ASP B CA 1
ATOM 1490 C C . ASP B 1 79 ? 6.809 18.297 6.664 1 96.56 79 ASP B C 1
ATOM 1492 O O . ASP B 1 79 ? 5.844 18.156 7.418 1 96.56 79 ASP B O 1
ATOM 1496 N N . HIS B 1 80 ? 6.754 18.75 5.434 1 95.25 80 HIS B N 1
ATOM 1497 C CA . HIS B 1 80 ? 5.465 19.094 4.848 1 95.25 80 HIS B CA 1
ATOM 1498 C C . HIS B 1 80 ? 4.535 17.891 4.797 1 95.25 80 HIS B C 1
ATOM 1500 O O . HIS B 1 80 ? 3.367 17.984 5.18 1 95.25 80 HIS B O 1
ATOM 1506 N N . VAL B 1 81 ? 5.008 16.812 4.414 1 96.62 81 VAL B N 1
ATOM 1507 C CA . VAL B 1 81 ? 4.215 15.594 4.289 1 96.62 81 VAL B CA 1
ATOM 1508 C C . VAL B 1 81 ? 3.797 15.102 5.672 1 96.62 81 VAL B C 1
ATOM 1510 O O . VAL B 1 81 ? 2.678 14.617 5.855 1 96.62 81 VAL B O 1
ATOM 1513 N N . ALA B 1 82 ? 4.68 15.219 6.684 1 97.06 82 ALA B N 1
ATOM 1514 C CA . ALA B 1 82 ? 4.336 14.82 8.047 1 97.06 82 ALA B CA 1
ATOM 1515 C C . ALA B 1 82 ? 3.137 15.609 8.562 1 97.06 82 ALA B C 1
ATOM 1517 O O . ALA B 1 82 ? 2.256 15.047 9.219 1 97.06 82 ALA B O 1
ATOM 1518 N N . GLU B 1 83 ? 3.104 16.859 8.258 1 94.44 83 GLU B N 1
ATOM 1519 C CA . GLU B 1 83 ? 1.977 17.688 8.672 1 94.44 83 GLU B CA 1
ATOM 1520 C C . GLU B 1 83 ? 0.676 17.219 8.031 1 94.44 83 GLU B C 1
ATOM 1522 O O . GLU B 1 83 ? -0.354 17.109 8.703 1 94.44 83 GLU B O 1
ATOM 1527 N N . PHE B 1 84 ? 0.781 16.953 6.809 1 96.31 84 PHE B N 1
ATOM 1528 C CA . PHE B 1 84 ? -0.381 16.453 6.09 1 96.31 84 PHE B CA 1
ATOM 1529 C C . PHE B 1 84 ? -0.826 15.109 6.668 1 96.31 84 PHE B C 1
ATOM 1531 O O . PHE B 1 84 ? -2.018 14.891 6.902 1 96.31 84 PHE B O 1
ATOM 1538 N N . LEU B 1 85 ? 0.122 14.195 6.898 1 97.12 85 LEU B N 1
ATOM 1539 C CA . LEU B 1 85 ? -0.2 12.867 7.406 1 97.12 85 LEU B CA 1
ATOM 1540 C C . LEU B 1 85 ? -0.835 12.953 8.789 1 97.12 85 LEU B C 1
ATOM 1542 O O . LEU B 1 85 ? -1.692 12.133 9.133 1 97.12 85 LEU B O 1
ATOM 1546 N N . ARG B 1 86 ? -0.458 13.898 9.555 1 96.06 86 ARG B N 1
ATOM 1547 C CA . ARG B 1 86 ? -1.048 14.07 10.875 1 96.06 86 ARG B CA 1
ATOM 1548 C C . ARG B 1 86 ? -2.561 14.242 10.781 1 96.06 86 ARG B C 1
ATOM 1550 O O . ARG B 1 86 ? -3.305 13.656 11.57 1 96.06 86 ARG B O 1
ATOM 1557 N N . LEU B 1 87 ? -3.025 14.977 9.828 1 93.44 87 LEU B N 1
ATOM 1558 C CA . LEU B 1 87 ? -4.449 15.195 9.617 1 93.44 87 LEU B CA 1
ATOM 1559 C C . LEU B 1 87 ? -5.145 13.898 9.203 1 93.44 87 LEU B C 1
ATOM 1561 O O . LEU B 1 87 ? -6.277 13.641 9.617 1 93.44 87 LEU B O 1
ATOM 1565 N N . CYS B 1 88 ? -4.48 13.133 8.461 1 95.38 88 CYS B N 1
ATOM 1566 C CA . CYS B 1 88 ? -5.074 11.93 7.898 1 95.38 88 CYS B CA 1
ATOM 1567 C C . CYS B 1 88 ? -5.066 10.789 8.914 1 95.38 88 CYS B C 1
ATOM 1569 O O . CYS B 1 88 ? -5.941 9.922 8.891 1 95.38 88 CYS B O 1
ATOM 1571 N N . LEU B 1 89 ? -4.066 10.75 9.82 1 96 89 LEU B N 1
ATOM 1572 C CA . LEU B 1 89 ? -3.928 9.656 10.781 1 96 89 LEU B CA 1
ATOM 1573 C C . LEU B 1 89 ? -4.789 9.906 12.016 1 96 89 LEU B C 1
ATOM 1575 O O . LEU B 1 89 ? -5.191 8.961 12.695 1 96 89 LEU B O 1
ATOM 1579 N N . ASP B 1 90 ? -5.066 11.125 12.344 1 88 90 ASP B N 1
ATOM 1580 C CA . ASP B 1 90 ? -5.926 11.492 13.469 1 88 90 ASP B CA 1
ATOM 1581 C C . ASP B 1 90 ? -7.375 11.086 13.203 1 88 90 ASP B C 1
ATOM 1583 O O . ASP B 1 90 ? -8.125 10.82 14.141 1 88 90 ASP B O 1
ATOM 1587 N N . GLU B 1 91 ? -7.785 10.914 11.992 1 72.38 91 GLU B N 1
ATOM 1588 C CA . GLU B 1 91 ? -9.133 10.516 11.602 1 72.38 91 GLU B CA 1
ATOM 1589 C C . GLU B 1 91 ? -9.438 9.086 12.047 1 72.38 91 GLU B C 1
ATOM 1591 O O . GLU B 1 91 ? -10.602 8.711 12.195 1 72.38 91 GLU B O 1
ATOM 1596 N N . SER B 1 92 ? -8.5 8.219 12.156 1 64.75 92 SER B N 1
ATOM 1597 C CA . SER B 1 92 ? -8.688 6.816 12.5 1 64.75 92 SER B CA 1
ATOM 1598 C C . SER B 1 92 ? -9.344 6.664 13.867 1 64.75 92 SER B C 1
ATOM 1600 O O . SER B 1 92 ? -9.992 5.652 14.141 1 64.75 92 SER B O 1
ATOM 1602 N N . GLY B 1 93 ? -9.195 7.57 14.734 1 57.38 93 GLY B N 1
ATOM 1603 C CA . GLY B 1 93 ? -9.773 7.539 16.062 1 57.38 93 GLY B CA 1
ATOM 1604 C C . GLY B 1 93 ? -11.25 7.875 16.078 1 57.38 93 GLY B C 1
ATOM 1605 O O . GLY B 1 93 ? -11.961 7.559 17.047 1 57.38 93 GLY B O 1
ATOM 1606 N N . GLN B 1 94 ? -11.734 8.602 15.117 1 53.56 94 GLN B N 1
ATOM 1607 C CA . GLN B 1 94 ? -13.094 9.133 15.18 1 53.56 94 GLN B CA 1
ATOM 1608 C C . GLN B 1 94 ? -14.109 8.078 14.766 1 53.56 94 GLN B C 1
ATOM 1610 O O . GLN B 1 94 ? -15.297 8.188 15.094 1 53.56 94 GLN B O 1
ATOM 1615 N N . GLU B 1 95 ? -13.781 7.016 14.086 1 52.5 95 GLU B N 1
ATOM 1616 C CA . GLU B 1 95 ? -14.805 6.082 13.617 1 52.5 95 GLU B CA 1
ATOM 1617 C C . GLU B 1 95 ? -15.406 5.297 14.773 1 52.5 95 GLU B C 1
ATOM 1619 O O . GLU B 1 95 ? -16.391 4.57 14.594 1 52.5 95 GLU B O 1
ATOM 1624 N N . GLN B 1 96 ? -14.781 5.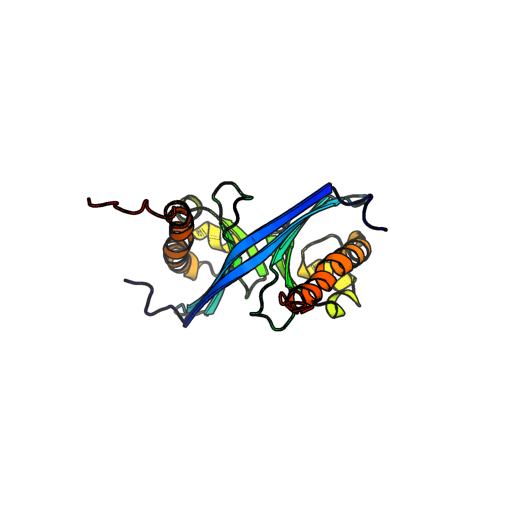133 15.883 1 43.91 96 GLN B N 1
ATOM 1625 C CA . GLN B 1 96 ? -15.461 4.297 16.859 1 43.91 96 GLN B CA 1
ATOM 1626 C C . GLN B 1 96 ? -16.766 4.938 17.328 1 43.91 96 GLN B C 1
ATOM 1628 O O . GLN B 1 96 ? -17.625 4.262 17.891 1 43.91 96 GLN B O 1
ATOM 1633 N N . GLU B 1 97 ? -16.844 6.246 17.391 1 41.97 97 GLU B N 1
ATOM 1634 C CA . GLU B 1 97 ? -17.922 6.746 18.234 1 41.97 97 GLU B CA 1
ATOM 1635 C C . GLU B 1 97 ? -19.266 6.656 17.516 1 41.97 97 GLU B C 1
ATOM 1637 O O . GLU B 1 97 ? -20.297 7.039 18.062 1 41.97 97 GLU B O 1
ATOM 1642 N N . GLN B 1 98 ? -19.297 6.613 16.234 1 43.22 98 GLN B N 1
ATOM 1643 C CA . GLN B 1 98 ? -20.688 6.824 15.82 1 43.22 98 GLN B CA 1
ATOM 1644 C C . GLN B 1 98 ? -21.547 5.594 16.109 1 43.22 98 GLN B C 1
ATOM 1646 O O . GLN B 1 98 ? -21.594 4.66 15.297 1 43.22 98 GLN B O 1
ATOM 1651 N N . SER B 1 99 ? -21.406 5.004 17.281 1 41.09 99 SER B N 1
ATOM 1652 C CA . SER B 1 99 ? -22.516 4.121 17.641 1 41.09 99 SER B CA 1
ATOM 1653 C C . SER B 1 99 ? -23.844 4.863 17.594 1 41.09 99 SER B C 1
ATOM 1655 O O . SER B 1 99 ? -23.984 5.945 18.172 1 41.09 99 SER B O 1
ATOM 1657 N N . PRO B 1 100 ? -24.766 4.672 16.641 1 41.91 100 PRO B N 1
ATOM 1658 C CA . PRO B 1 100 ? -26.109 5.262 16.672 1 41.91 100 PRO B CA 1
ATOM 1659 C C . PRO B 1 100 ? -26.781 5.133 18.031 1 41.91 100 PRO B C 1
ATOM 1661 O O . PRO B 1 100 ? -27.031 4.02 18.5 1 41.91 100 PRO B O 1
ATOM 1664 N N . ASN B 1 101 ? -26.422 5.891 19.062 1 37.22 101 ASN B N 1
ATOM 1665 C CA . ASN B 1 101 ? -27.078 5.969 20.359 1 37.22 101 ASN B CA 1
ATOM 1666 C C . ASN B 1 101 ? -28.594 5.965 20.234 1 37.22 101 ASN B C 1
ATOM 1668 O O . ASN B 1 101 ? -29.125 6.164 19.141 1 37.22 101 ASN B O 1
ATOM 1672 N N . SER B 1 102 ? -29.375 6.898 21.188 1 38.41 102 SER B N 1
ATOM 1673 C CA . SER B 1 102 ? -30.344 7.121 22.25 1 38.41 102 SER B CA 1
ATOM 1674 C C . SER B 1 102 ? -31.688 7.586 21.688 1 38.41 102 SER B C 1
ATOM 1676 O O . SER B 1 102 ? -31.766 8.648 21.062 1 38.41 102 SER B O 1
ATOM 1678 N N . THR B 1 103 ? -32.594 6.574 21.281 1 39.88 103 THR B N 1
ATOM 1679 C CA . THR B 1 103 ? -34.031 6.656 21.219 1 39.88 103 THR B CA 1
ATOM 1680 C C . THR B 1 103 ? -34.594 7.531 22.344 1 39.88 103 THR B C 1
ATOM 1682 O O . THR B 1 103 ? -34.469 7.191 23.516 1 39.88 103 THR B O 1
ATOM 1685 N N . LEU B 1 104 ? -34.562 8.875 22.359 1 34.72 104 LEU B N 1
ATOM 1686 C CA . LEU B 1 104 ? -35.312 9.828 23.156 1 34.72 104 LEU B CA 1
ATOM 1687 C C . LEU B 1 104 ? -36.812 9.453 23.156 1 34.72 104 LEU B C 1
ATOM 1689 O O . LEU B 1 104 ? -37.469 9.578 22.125 1 34.72 104 LEU B O 1
ATOM 1693 N N . GLU B 1 105 ? -37.094 8.289 23.828 1 35.72 105 GLU B N 1
ATOM 1694 C CA . GLU B 1 105 ? -38.469 8.023 24.234 1 35.72 105 GLU B CA 1
ATOM 1695 C C . GLU B 1 105 ? -39.031 9.18 25.047 1 35.72 105 GLU B C 1
ATOM 1697 O O . GLU B 1 105 ? -38.656 9.406 26.188 1 35.72 105 GLU B O 1
ATOM 1702 N N . LYS B 1 106 ? -39 10.406 24.609 1 31.17 106 LYS B N 1
ATOM 1703 C CA . LYS B 1 106 ? -39.781 11.453 25.25 1 31.17 106 LYS B CA 1
ATOM 1704 C C . LYS B 1 106 ? -41.281 11.125 25.203 1 31.17 106 LYS B C 1
ATOM 1706 O O . LYS B 1 106 ? -41.906 11.258 24.141 1 31.17 106 LYS B O 1
ATOM 1711 N N . MET B 1 107 ? -41.719 9.844 25.766 1 25.47 107 MET B N 1
ATOM 1712 C CA . MET B 1 107 ? -43.062 9.961 26.297 1 25.47 107 MET B CA 1
ATOM 1713 C C . MET B 1 107 ? -43.062 10.586 27.688 1 25.47 107 MET B C 1
ATOM 1715 O O . MET B 1 107 ? -42.125 10.375 28.453 1 25.47 107 MET B O 1
#

Nearest PDB structures (foldseek):
  6iy0-assembly3_E  TM=9.432E-01  e=3.780E-07  Staphylococcus aureus subsp. aureus Mu50
  8xfu-assembly1_C  TM=9.296E-01  e=4.689E-06  Staphylococcus aureus subsp. aureus Mu50
  6iy0-assembly2_D  TM=9.328E-01  e=1.022E-05  Staphylococcus aureus subsp. aureus Mu50
  8f3d-assembly1_H  TM=4.443E-01  e=6.543E+00  Leishmania tarentolae
  8vcy-assembly1_B  TM=2.692E-01  e=1.750E+00  Homo sapiens